Protein AF-A0A8T3PY62-F1 (afdb_monomer_lite)

Radius of gyration: 24.01 Å; chains: 1; bounding box: 74×48×77 Å

pLDDT: mean 87.33, std 12.95, range [41.78, 98.5]

Secondary structure (DSSP, 8-state):
-PPP---TT----------HHHHHHHHHHHHHHHHHHHHHHHHHHHHHHTT---HHHHHHHHHHHHHHHT-TTS-BTTB---S-HHHHHHHHHHGGGHHHHHHHHHHHHHHT-SSHHHHHHHHHSHHHHHHHHHT-SHHHHHHHHHHHHTT-HHHHHHHHHHHHHS--GGGHHHHHHHHHH-GGGHHHHHHHHHHHHHHHHHTT-HHHHHHHHHHHHHHHHH-TT--SHHHHHGGGHHHHHHHHHHHHHHTT-HHHHHHHT-TT-TTTHHHHHGGGTSPPHHHHHHHHHHS----------

Foldseek 3Di:
DDDDDDPPPPDPPDPPPDDVVVVVVVVVVCCVVQVVFQVLLVVLVVCVVVVHELAVLVLLQVLLVCLVVVCNQPDDPLDGDQFFSVSSVVSPVVCVCPLVVLLVVLLVLLCLAPDPVLSVLCVSGSVSSVCSSNVNCVSLLLSLLLVVQLVDPVSLVVNLVCCRGGNDQLSVLSVVLSCVVPVVCPVVSVVVVVVSVVVSVVSVCVVSSVVSNVCVLVSQQPDPLQPFVCVVVPCVLCVVLVVVLVVCSVVVVSLSSSCSRHRRCVSCSSSSNCSVVRHGNVVVVVVVVPPPPPDPPPPDD

Sequence (301 aa):
MKSPVDVSTHARIGRRSRPLILRAGIAILIGVVAAPNIYLVGRSIGIILAGGDAVDWVQYLDASRRVTEGDLYVQTGDYGWRYSPIAAYAFGIIGIIGTAAWRLIHIAAAVAMPRLLLAVVTLVSWPLWYDIETGNTVVFFLLAGAWALTGSRLATGAYFVGLLLIPRPLMLPLAVWLLWKRPEWRLPVLGLFVIHGAAVLATGWADEWIAELIATPASIYISSTNVGPSRFVGLAWLIVGLPLGAWLTWKGRLGWASLAVSPYLLPYYLLMGLLELAPKREDARRDASLVPTGAPGSSTA

Structure (mmCIF, N/CA/C/O backbone):
data_AF-A0A8T3PY62-F1
#
_entry.id   AF-A0A8T3PY62-F1
#
loop_
_atom_site.group_PDB
_atom_site.id
_atom_site.type_symbol
_atom_site.label_atom_id
_atom_site.label_alt_id
_atom_site.label_comp_id
_atom_site.label_asym_id
_atom_site.label_entity_id
_atom_site.label_seq_id
_atom_site.pdbx_PDB_ins_code
_atom_site.Cartn_x
_atom_site.Cartn_y
_atom_site.Cartn_z
_atom_site.occupancy
_atom_site.B_iso_or_equiv
_atom_site.auth_seq_id
_atom_site.auth_comp_id
_ato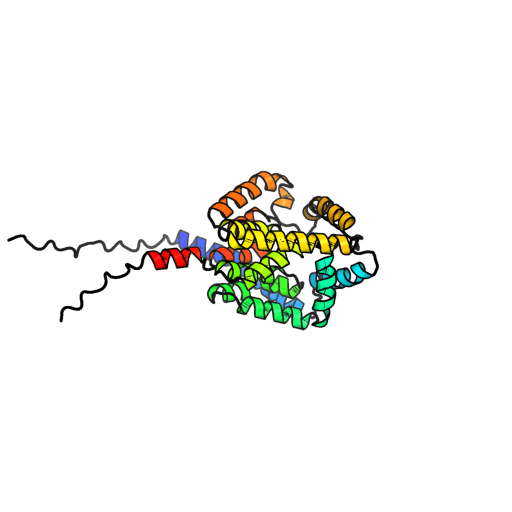m_site.auth_asym_id
_atom_site.auth_atom_id
_atom_site.pdbx_PDB_model_num
ATOM 1 N N . MET A 1 1 ? -44.124 -5.275 55.008 1.00 46.03 1 MET A N 1
ATOM 2 C CA . MET A 1 1 ? -44.158 -4.259 53.933 1.00 46.03 1 MET A CA 1
ATOM 3 C C . MET A 1 1 ? -42.762 -3.669 53.788 1.00 46.03 1 MET A C 1
ATOM 5 O O . MET A 1 1 ? -42.296 -3.036 54.724 1.00 46.03 1 MET A O 1
ATOM 9 N N . LYS A 1 2 ? -42.049 -3.974 52.695 1.00 41.78 2 LYS A N 1
ATOM 10 C CA . LYS A 1 2 ? -40.713 -3.422 52.406 1.00 41.78 2 LYS A CA 1
ATOM 11 C C . LYS A 1 2 ? -40.883 -2.196 51.509 1.00 41.78 2 LYS A C 1
ATOM 13 O O . LYS A 1 2 ? -41.550 -2.292 50.484 1.00 41.78 2 LYS A O 1
ATOM 18 N N . SER A 1 3 ? -40.324 -1.069 51.942 1.00 43.53 3 SER A N 1
ATOM 19 C CA . SER A 1 3 ? -40.354 0.209 51.225 1.00 43.53 3 SER A CA 1
ATOM 20 C C . SER A 1 3 ? -39.657 0.088 49.858 1.00 43.53 3 SER A C 1
ATOM 22 O O . SER A 1 3 ? -38.610 -0.566 49.795 1.00 43.53 3 SER A O 1
ATOM 24 N N . PRO A 1 4 ? -40.197 0.677 48.774 1.00 62.19 4 PRO A N 1
ATOM 25 C CA . PRO A 1 4 ? -39.526 0.702 47.481 1.00 62.19 4 PRO A CA 1
ATOM 26 C C . PRO A 1 4 ? -38.256 1.555 47.583 1.00 62.19 4 PRO A C 1
ATOM 28 O O . PRO A 1 4 ? -38.301 2.730 47.941 1.00 62.19 4 PRO A O 1
ATOM 31 N N . VAL A 1 5 ? -37.108 0.938 47.301 1.00 60.62 5 VAL A N 1
ATOM 32 C CA . VAL A 1 5 ? -35.819 1.628 47.198 1.00 60.62 5 VAL A CA 1
ATOM 33 C C . VAL A 1 5 ? -35.845 2.454 45.916 1.00 60.62 5 VAL A C 1
ATOM 35 O O . VAL A 1 5 ? -35.933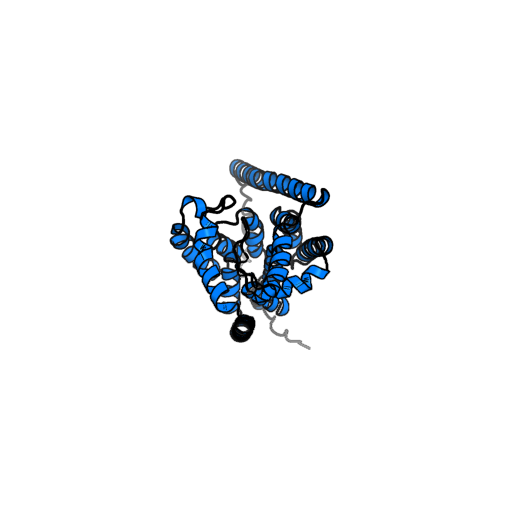 1.904 44.820 1.00 60.62 5 VAL A O 1
ATOM 38 N N . ASP A 1 6 ? -35.811 3.772 46.070 1.00 61.34 6 ASP A N 1
ATOM 39 C CA . ASP A 1 6 ? -35.779 4.740 44.980 1.00 61.34 6 ASP A CA 1
ATOM 40 C C . ASP A 1 6 ? -34.397 4.717 44.293 1.00 61.34 6 ASP A C 1
ATOM 42 O O . ASP A 1 6 ? -33.392 5.167 44.844 1.00 61.34 6 ASP A O 1
ATOM 46 N N . VAL A 1 7 ? -34.339 4.129 43.093 1.00 61.03 7 VAL A N 1
ATOM 47 C CA . VAL A 1 7 ? -33.121 3.961 42.268 1.00 61.03 7 VAL A CA 1
ATOM 48 C C . VAL A 1 7 ? -32.847 5.208 41.401 1.00 61.03 7 VAL A C 1
ATOM 50 O O . VAL A 1 7 ? -31.926 5.220 40.586 1.00 61.03 7 VAL A O 1
ATOM 53 N N . SER A 1 8 ? -33.605 6.299 41.561 1.00 57.06 8 SER A N 1
ATOM 54 C CA . SER A 1 8 ? -33.503 7.471 40.675 1.00 57.06 8 SER A CA 1
ATOM 55 C C . SER A 1 8 ? -32.292 8.392 40.923 1.00 57.06 8 SER A C 1
ATOM 57 O O . SER A 1 8 ? -32.055 9.322 40.150 1.00 57.06 8 SER A O 1
ATOM 59 N N . THR A 1 9 ? -31.447 8.107 41.920 1.00 55.72 9 THR A N 1
ATOM 60 C CA . THR A 1 9 ? -30.336 8.991 42.333 1.00 55.72 9 THR A CA 1
ATOM 61 C C . THR A 1 9 ? -28.956 8.536 41.837 1.00 55.72 9 THR A C 1
ATOM 63 O O . THR A 1 9 ? -27.945 8.744 42.505 1.00 55.72 9 THR A O 1
ATOM 66 N N . HIS A 1 10 ? -28.851 7.925 40.654 1.00 51.09 10 HIS A N 1
ATOM 67 C CA . HIS A 1 10 ? -27.543 7.678 40.036 1.00 51.09 10 HIS A CA 1
ATOM 68 C C . HIS A 1 10 ? -27.133 8.814 39.093 1.00 51.09 10 HIS A C 1
ATOM 70 O O . HIS A 1 10 ? -27.397 8.826 37.897 1.00 51.09 10 HIS A O 1
ATOM 76 N N . ALA A 1 11 ? -26.417 9.758 39.707 1.00 53.97 11 ALA A N 1
ATOM 77 C CA . ALA A 1 11 ? -25.275 10.467 39.148 1.00 53.97 11 ALA A CA 1
ATOM 78 C C . ALA A 1 11 ? -25.486 11.164 37.791 1.00 53.97 11 ALA A C 1
ATOM 80 O O . ALA A 1 11 ? -25.092 10.674 36.731 1.00 53.97 11 ALA A O 1
ATOM 81 N N . ARG A 1 12 ? -25.905 12.437 37.854 1.00 54.81 12 ARG A N 1
ATOM 82 C CA . ARG A 1 12 ? -25.412 13.450 36.907 1.00 54.81 12 ARG A CA 1
ATOM 83 C C . ARG A 1 12 ? -23.896 13.557 37.090 1.00 54.81 12 ARG A C 1
ATOM 85 O O . ARG A 1 12 ? -23.412 14.425 37.810 1.00 54.81 12 ARG A O 1
ATOM 92 N N . ILE A 1 13 ? -23.143 12.647 36.472 1.00 59.31 13 ILE A N 1
ATOM 93 C CA . ILE A 1 13 ? -21.697 12.777 36.308 1.00 59.31 13 ILE A CA 1
ATOM 94 C C . ILE A 1 13 ? -21.503 14.063 35.510 1.00 59.31 13 ILE A C 1
ATOM 96 O O . ILE A 1 13 ? -21.733 14.109 34.301 1.00 59.31 13 ILE A O 1
ATOM 100 N N . GLY A 1 14 ? -21.188 15.145 36.224 1.00 52.47 14 GLY A N 1
ATOM 101 C CA . GLY A 1 14 ? -21.005 16.460 35.640 1.00 52.47 14 GLY A CA 1
ATOM 102 C C . GLY A 1 14 ? -20.010 16.353 34.494 1.00 52.47 14 GLY A C 1
ATOM 103 O O . GLY A 1 14 ? -18.893 15.867 34.684 1.00 52.47 14 GLY A O 1
ATOM 104 N N . ARG A 1 15 ? -20.418 16.798 33.299 1.00 62.00 15 ARG A N 1
ATOM 105 C CA . ARG A 1 15 ? -19.510 17.054 32.178 1.00 62.00 15 ARG A CA 1
ATOM 106 C C . ARG A 1 15 ? -18.485 18.081 32.658 1.00 62.00 15 ARG A C 1
ATOM 108 O O . ARG A 1 15 ? -18.680 19.277 32.473 1.00 62.00 15 ARG A O 1
ATOM 115 N N . ARG A 1 16 ? -17.401 17.628 33.297 1.00 68.25 16 ARG A N 1
ATOM 116 C CA . ARG A 1 16 ? -16.238 18.468 33.574 1.00 68.25 16 ARG A CA 1
ATOM 117 C C . ARG A 1 16 ? -15.760 18.964 32.220 1.00 68.25 16 ARG A C 1
ATOM 119 O O . ARG A 1 16 ? -15.272 18.192 31.393 1.00 68.25 16 ARG A O 1
ATOM 126 N N . SER A 1 17 ? -15.990 20.245 31.965 1.00 71.25 17 SER A N 1
ATOM 127 C CA . SER A 1 17 ? -15.467 20.946 30.807 1.00 71.25 17 SER A CA 1
ATOM 128 C C . SER A 1 17 ? -13.965 20.701 30.767 1.00 71.25 17 SER A C 1
ATOM 130 O O . SER A 1 17 ? -13.244 21.136 31.664 1.00 71.25 17 SER A O 1
ATOM 132 N N . ARG A 1 18 ? -13.498 19.954 29.756 1.00 75.88 18 ARG A N 1
ATOM 133 C CA . ARG A 1 18 ? -12.061 19.797 29.490 1.00 75.88 18 ARG A CA 1
ATOM 134 C C . ARG A 1 18 ? -11.410 21.187 29.537 1.00 75.88 18 ARG A C 1
ATOM 136 O O . ARG A 1 18 ? -11.989 22.100 28.938 1.00 75.88 18 ARG A O 1
ATOM 143 N N . PRO A 1 19 ? -10.265 21.353 30.221 1.00 85.12 19 PRO A N 1
ATOM 144 C CA . PRO A 1 19 ? -9.645 22.661 30.401 1.00 85.12 19 PRO A CA 1
ATOM 145 C C . PRO A 1 19 ? -9.401 23.317 29.038 1.00 85.12 19 PRO A C 1
ATOM 147 O O . PRO A 1 19 ? -9.027 22.633 28.082 1.00 85.12 19 PRO A O 1
ATOM 150 N N . LEU A 1 20 ? -9.624 24.632 28.937 1.00 86.25 20 LEU A N 1
ATOM 151 C CA . LEU A 1 20 ? -9.462 25.402 27.692 1.00 86.25 20 LEU A CA 1
ATOM 152 C C . LEU A 1 20 ? -8.085 25.173 27.047 1.00 86.25 20 LEU A C 1
ATOM 154 O O . LEU A 1 20 ? -8.000 25.041 25.830 1.00 86.25 20 LEU A O 1
ATOM 158 N N . ILE A 1 21 ? -7.044 25.002 27.868 1.00 86.38 21 ILE A N 1
ATOM 159 C CA . ILE A 1 21 ? -5.672 24.684 27.446 1.00 86.38 21 ILE A CA 1
ATOM 160 C C . ILE A 1 21 ? -5.614 23.388 26.624 1.00 86.38 21 ILE A C 1
ATOM 162 O O . ILE A 1 21 ? -4.983 23.356 25.573 1.00 86.38 21 ILE A O 1
ATOM 166 N N . LEU A 1 22 ? -6.316 22.330 27.046 1.00 83.50 22 LEU A N 1
ATOM 167 C CA . LEU A 1 22 ? -6.340 21.064 26.306 1.00 83.50 22 LEU A CA 1
ATOM 168 C C . LEU A 1 22 ? -7.045 21.224 24.953 1.00 83.50 22 LEU A C 1
ATOM 170 O O . LEU A 1 22 ? -6.617 20.640 23.963 1.00 83.50 22 LEU A O 1
ATOM 174 N N . ARG A 1 23 ? -8.119 22.023 24.894 1.00 83.69 23 ARG A N 1
ATOM 175 C CA . ARG A 1 23 ? -8.825 22.302 23.633 1.00 83.69 23 ARG A CA 1
ATOM 176 C C . ARG A 1 23 ? -7.952 23.106 22.673 1.00 83.69 23 ARG A C 1
ATOM 178 O O . ARG A 1 23 ? -7.879 22.747 21.504 1.00 83.69 23 ARG A O 1
ATOM 185 N N . ALA A 1 24 ? -7.272 24.135 23.177 1.00 86.81 24 ALA A N 1
ATOM 186 C CA . ALA A 1 24 ? -6.326 24.931 22.402 1.00 86.81 24 ALA A CA 1
ATOM 187 C C . ALA A 1 24 ? -5.165 24.068 21.886 1.00 86.81 24 ALA A C 1
ATOM 189 O O . ALA A 1 24 ? -4.866 24.107 20.699 1.00 86.81 24 ALA A O 1
ATOM 190 N N . GLY A 1 25 ? -4.585 23.212 22.734 1.00 85.38 25 GLY A N 1
ATOM 191 C CA . GLY A 1 25 ? -3.522 22.287 22.334 1.00 85.38 25 GLY A CA 1
ATOM 192 C C . GLY A 1 25 ? -3.955 21.304 21.242 1.00 85.38 25 GLY A C 1
ATOM 193 O O . GLY A 1 25 ? -3.232 21.115 20.269 1.00 85.38 25 GLY A O 1
ATOM 194 N N . ILE A 1 26 ? -5.159 20.729 21.348 1.00 81.75 26 ILE A N 1
ATOM 195 C CA . ILE A 1 26 ? -5.718 19.856 20.302 1.00 81.75 26 ILE A CA 1
ATOM 196 C C . ILE A 1 26 ? -5.954 20.637 19.005 1.00 81.75 26 ILE A C 1
ATOM 198 O O . ILE A 1 26 ? -5.613 20.141 17.936 1.00 81.75 26 ILE A O 1
ATOM 202 N N . ALA A 1 27 ? -6.516 21.846 19.078 1.00 83.38 27 ALA A N 1
ATOM 203 C CA . ALA A 1 27 ? -6.762 22.670 17.897 1.00 83.38 27 ALA A CA 1
ATOM 204 C C . ALA A 1 27 ? -5.455 23.049 17.183 1.00 83.38 27 ALA A C 1
ATOM 206 O O . ALA A 1 27 ? -5.377 22.937 15.963 1.00 83.38 27 ALA A O 1
ATOM 207 N N . ILE A 1 28 ? -4.418 23.421 17.940 1.00 87.56 28 ILE A N 1
ATOM 208 C CA . ILE A 1 28 ? -3.078 23.696 17.408 1.00 87.56 28 ILE A CA 1
ATOM 209 C C . ILE A 1 28 ? -2.509 22.441 16.746 1.00 87.56 28 ILE A C 1
ATOM 211 O O . ILE A 1 28 ? -2.061 22.515 15.607 1.00 87.56 28 ILE A O 1
ATOM 215 N N . LEU A 1 29 ? -2.576 21.283 17.408 1.00 79.06 29 LEU A N 1
ATOM 216 C CA . LEU A 1 29 ? -2.089 20.023 16.844 1.00 79.06 29 LEU A CA 1
ATOM 217 C C . LEU A 1 29 ? -2.808 19.668 15.535 1.00 79.06 29 LEU A C 1
ATOM 219 O O . LEU A 1 29 ? -2.159 19.306 14.557 1.00 79.06 29 LEU A O 1
ATOM 223 N N . ILE A 1 30 ? -4.136 19.811 15.497 1.00 82.19 30 ILE A N 1
ATOM 224 C CA . ILE A 1 30 ? -4.925 19.603 14.279 1.00 82.19 30 ILE A CA 1
ATOM 225 C C . ILE A 1 30 ? -4.484 20.585 13.196 1.00 82.19 30 ILE A C 1
ATOM 227 O O . ILE A 1 30 ? -4.256 20.155 12.073 1.00 82.19 30 ILE A O 1
ATOM 231 N N . GLY A 1 31 ? -4.321 21.871 13.515 1.00 81.19 31 GLY A N 1
ATOM 232 C CA . GLY A 1 31 ? -3.872 22.885 12.558 1.00 81.19 31 GLY A CA 1
ATOM 233 C C . GLY A 1 31 ? -2.487 22.584 11.981 1.00 81.19 31 GLY A C 1
ATOM 234 O O . GLY A 1 31 ? -2.307 22.634 10.766 1.00 81.19 31 GLY A O 1
ATOM 235 N N . VAL A 1 32 ? -1.536 22.192 12.832 1.00 84.31 32 VAL A N 1
ATOM 236 C CA . VAL A 1 32 ? -0.162 21.829 12.444 1.00 84.31 32 VAL A CA 1
ATOM 237 C C . VAL A 1 32 ? -0.126 20.602 11.533 1.00 84.31 32 VAL A C 1
ATOM 239 O O . VAL A 1 32 ? 0.737 20.524 10.668 1.00 84.31 32 VAL A O 1
ATOM 242 N N . VAL A 1 33 ? -1.060 19.658 11.677 1.00 82.56 33 VAL A N 1
ATOM 243 C CA . VAL A 1 33 ? -1.158 18.485 10.788 1.00 82.56 33 VAL A CA 1
ATOM 244 C C . VAL A 1 33 ? -1.960 18.799 9.520 1.00 82.56 33 VAL A C 1
ATOM 246 O O . VAL A 1 33 ? -1.585 18.390 8.422 1.00 82.56 33 VAL A O 1
ATOM 249 N N . ALA A 1 34 ? -3.062 19.538 9.651 1.00 86.12 34 ALA A N 1
ATOM 250 C CA . ALA A 1 34 ? -3.985 19.817 8.559 1.00 86.12 34 ALA A CA 1
ATOM 251 C C . ALA A 1 34 ? -3.404 20.800 7.538 1.00 86.12 34 ALA A C 1
ATOM 253 O O . ALA A 1 34 ? -3.596 20.594 6.343 1.00 86.12 34 ALA A O 1
ATOM 254 N N . ALA A 1 35 ? -2.684 21.840 7.971 1.00 88.94 35 ALA A N 1
ATOM 255 C CA . ALA A 1 35 ? -2.159 22.853 7.057 1.00 88.94 35 ALA A CA 1
ATOM 256 C C . ALA A 1 35 ? -1.131 22.281 6.054 1.00 88.94 35 ALA A C 1
ATOM 258 O O . ALA A 1 35 ? -1.334 22.475 4.853 1.00 88.94 35 ALA A O 1
ATOM 259 N N . PRO A 1 36 ? -0.102 21.508 6.470 1.00 89.19 36 PRO A N 1
ATOM 260 C CA . PRO A 1 36 ? 0.787 20.828 5.530 1.00 89.19 36 PRO A CA 1
ATOM 261 C C . PRO A 1 36 ? 0.039 19.848 4.630 1.00 89.19 36 PRO A C 1
ATOM 263 O O . PRO A 1 36 ? 0.290 19.821 3.431 1.00 89.19 36 PRO A O 1
ATOM 266 N N . ASN A 1 37 ? -0.917 19.088 5.175 1.00 89.50 37 ASN A N 1
ATOM 267 C CA . ASN A 1 37 ? -1.727 18.173 4.377 1.00 89.50 37 ASN A CA 1
ATOM 268 C C . ASN A 1 37 ? -2.486 18.916 3.263 1.00 89.50 37 ASN A C 1
ATOM 270 O O . ASN A 1 37 ? -2.397 18.517 2.110 1.00 89.50 37 ASN A O 1
ATOM 274 N N . ILE A 1 38 ? -3.184 20.011 3.580 1.00 92.06 38 ILE A N 1
ATOM 275 C CA . ILE A 1 38 ? -3.938 20.810 2.598 1.00 92.06 38 ILE A CA 1
ATOM 276 C C . ILE A 1 38 ? -3.006 21.397 1.534 1.00 92.06 38 ILE A C 1
ATOM 278 O O . ILE A 1 38 ? -3.294 21.286 0.343 1.00 92.06 38 ILE A O 1
ATOM 282 N N . TYR A 1 39 ? -1.884 21.992 1.951 1.00 94.25 39 TYR A N 1
ATOM 283 C CA . TYR A 1 39 ? -0.894 22.542 1.024 1.00 94.25 39 TYR A CA 1
ATOM 284 C C . TYR A 1 39 ? -0.369 21.471 0.060 1.00 94.25 39 TYR A C 1
ATOM 286 O O . TYR A 1 39 ? -0.331 21.686 -1.151 1.00 94.25 39 TYR A O 1
ATOM 294 N N . LEU A 1 40 ? -0.010 20.298 0.584 1.00 92.88 40 LEU A N 1
ATOM 295 C CA . LEU A 1 40 ? 0.549 19.210 -0.208 1.00 92.88 40 LEU A CA 1
ATOM 296 C C . LEU A 1 40 ? -0.494 18.553 -1.123 1.00 92.88 40 LEU A C 1
ATOM 298 O O . LEU A 1 40 ? -0.166 18.252 -2.265 1.00 92.88 40 LEU A O 1
ATOM 302 N N . VAL A 1 41 ? -1.754 18.416 -0.687 1.00 94.75 41 VAL A N 1
ATOM 303 C CA . VAL A 1 41 ? -2.875 18.027 -1.566 1.00 94.75 41 VAL A CA 1
ATOM 304 C C . VAL A 1 41 ? -2.989 19.000 -2.739 1.00 94.75 41 VAL A C 1
ATOM 306 O O . VAL A 1 41 ? -3.001 18.571 -3.891 1.00 94.75 41 VAL A O 1
ATOM 309 N N . GLY A 1 42 ? -3.029 20.309 -2.462 1.00 97.12 42 GLY A N 1
ATOM 310 C CA . GLY A 1 42 ? -3.122 21.340 -3.498 1.00 97.12 42 GLY A CA 1
ATOM 311 C C . GLY A 1 42 ? -1.947 21.299 -4.477 1.00 97.12 42 GLY A C 1
ATOM 312 O O . GLY A 1 42 ? -2.154 21.368 -5.687 1.00 97.12 42 GLY A O 1
ATOM 313 N N . ARG A 1 43 ? -0.722 21.108 -3.967 1.00 96.50 43 ARG A N 1
ATOM 314 C CA . ARG A 1 43 ? 0.488 20.920 -4.781 1.00 96.50 43 ARG A CA 1
ATOM 315 C C . ARG A 1 43 ? 0.372 19.696 -5.692 1.00 96.50 43 ARG A C 1
ATOM 317 O O . ARG A 1 43 ? 0.595 19.832 -6.891 1.00 96.50 43 ARG A O 1
ATOM 324 N N . SER A 1 44 ? 0.028 18.529 -5.145 1.00 96.38 44 SER A N 1
ATOM 325 C CA . SER A 1 44 ? -0.096 17.282 -5.910 1.00 96.38 44 SER A CA 1
ATOM 326 C C . SER A 1 44 ? -1.154 17.399 -7.007 1.00 96.38 44 SER A C 1
ATOM 328 O O . SER A 1 44 ? -0.886 17.060 -8.158 1.00 96.38 44 SER A O 1
ATOM 330 N N . ILE A 1 45 ? -2.323 17.969 -6.690 1.00 97.56 45 ILE A N 1
ATOM 331 C CA . ILE A 1 45 ? -3.371 18.256 -7.681 1.00 97.56 45 ILE A CA 1
ATOM 332 C C . ILE A 1 45 ? -2.845 19.195 -8.771 1.00 97.56 45 ILE A C 1
ATOM 334 O O . ILE A 1 45 ? -3.047 18.923 -9.951 1.00 97.56 45 ILE A O 1
ATOM 338 N N . GLY A 1 46 ? -2.143 20.269 -8.401 1.00 98.00 46 GLY A N 1
ATOM 339 C CA . GLY A 1 46 ? -1.547 21.202 -9.358 1.00 98.00 46 GLY A CA 1
ATOM 340 C C . GLY A 1 46 ? -0.584 20.520 -10.334 1.00 98.00 46 GLY A C 1
ATOM 341 O O . GLY A 1 46 ? -0.678 20.750 -11.536 1.00 98.00 46 GLY A O 1
ATOM 342 N N . ILE A 1 47 ? 0.285 19.632 -9.839 1.00 97.00 47 ILE A N 1
ATOM 343 C CA . ILE A 1 47 ? 1.218 18.848 -10.667 1.00 97.00 47 ILE A CA 1
ATOM 344 C C . ILE A 1 47 ? 0.458 17.905 -11.607 1.00 97.00 47 ILE A C 1
ATOM 346 O O . ILE A 1 47 ? 0.759 17.853 -12.798 1.00 97.00 47 ILE A O 1
ATOM 350 N N . ILE A 1 48 ? -0.560 17.201 -11.101 1.00 97.00 48 ILE A N 1
ATOM 351 C CA . ILE A 1 48 ? -1.405 16.306 -11.906 1.00 97.00 48 ILE A CA 1
ATOM 352 C C . ILE A 1 48 ? -2.085 17.078 -13.045 1.00 97.00 48 ILE A C 1
ATOM 354 O O . ILE A 1 48 ? -2.055 16.627 -14.190 1.00 97.00 48 ILE A O 1
ATOM 358 N N . LEU A 1 49 ? -2.679 18.238 -12.742 1.00 97.31 49 LEU A N 1
ATOM 359 C CA . LEU A 1 49 ? -3.384 19.075 -13.719 1.00 97.31 49 LEU A CA 1
ATOM 360 C C . LEU A 1 49 ? -2.438 19.733 -14.731 1.00 97.31 49 LEU A C 1
ATOM 362 O O . LEU A 1 49 ? -2.834 19.947 -15.873 1.00 97.31 49 LEU A O 1
ATOM 366 N N . ALA A 1 50 ? -1.193 20.009 -14.341 1.00 97.19 50 ALA A N 1
ATOM 367 C CA . ALA A 1 50 ? -0.148 20.498 -15.238 1.00 97.19 50 ALA A CA 1
ATOM 368 C C . ALA A 1 50 ? 0.435 19.403 -16.156 1.00 97.19 50 ALA A C 1
ATOM 370 O O . ALA A 1 50 ? 1.318 19.694 -16.958 1.00 97.19 50 ALA A O 1
ATOM 371 N N . GLY A 1 51 ? -0.036 18.155 -16.045 1.00 94.81 51 GLY A N 1
ATOM 372 C CA . GLY A 1 51 ? 0.456 17.036 -16.849 1.00 94.81 51 GLY A CA 1
ATOM 373 C C . GLY A 1 51 ? 1.774 16.446 -16.348 1.00 94.81 51 GLY A C 1
ATOM 374 O O . GLY A 1 51 ? 2.481 15.824 -17.131 1.00 94.81 51 GLY A O 1
ATOM 375 N N . GLY A 1 52 ? 2.110 16.627 -15.066 1.00 93.81 52 GLY A N 1
ATOM 376 C CA . GLY A 1 52 ? 3.326 16.069 -14.480 1.00 93.81 52 GLY A CA 1
ATOM 377 C C . GLY A 1 52 ? 3.390 14.541 -14.576 1.00 93.81 52 GLY A C 1
ATOM 378 O O . GLY A 1 52 ? 2.371 13.847 -14.419 1.00 93.81 52 GLY A O 1
ATOM 379 N N . ASP A 1 53 ? 4.602 14.036 -14.803 1.00 91.94 53 ASP A N 1
ATOM 380 C CA . ASP A 1 53 ? 4.878 12.611 -14.955 1.00 91.94 53 ASP A CA 1
ATOM 381 C C . ASP A 1 53 ? 4.596 11.836 -13.666 1.00 91.94 53 ASP A C 1
ATOM 383 O O . ASP A 1 53 ? 5.017 12.206 -12.568 1.00 91.94 53 ASP A O 1
ATOM 387 N N . ALA A 1 54 ? 3.908 10.706 -13.816 1.00 94.94 54 ALA A N 1
ATOM 388 C CA . ALA A 1 54 ? 3.718 9.744 -12.742 1.00 94.94 54 ALA A CA 1
ATOM 389 C C . ALA A 1 54 ? 4.985 8.887 -12.609 1.00 94.94 54 ALA A C 1
ATOM 391 O O . ALA A 1 54 ? 5.095 7.827 -13.218 1.00 94.94 54 ALA A O 1
ATOM 392 N N . VAL A 1 55 ? 5.964 9.389 -11.855 1.00 92.44 55 VAL A N 1
ATOM 393 C CA . VAL A 1 55 ? 7.324 8.827 -11.786 1.00 92.44 55 VAL A CA 1
ATOM 394 C C . VAL A 1 55 ? 7.353 7.335 -11.422 1.00 92.44 55 VAL A C 1
ATOM 396 O O . VAL A 1 55 ? 8.045 6.572 -12.091 1.00 92.44 55 VAL A O 1
ATOM 399 N N . ASP A 1 56 ? 6.588 6.892 -10.418 1.00 92.38 56 ASP A N 1
ATOM 400 C CA . ASP A 1 56 ? 6.530 5.471 -10.033 1.00 92.38 56 ASP A CA 1
ATOM 401 C C . ASP A 1 56 ? 5.874 4.629 -11.138 1.00 92.38 56 ASP A C 1
ATOM 403 O O . ASP A 1 56 ? 6.342 3.540 -11.459 1.00 92.38 56 ASP A O 1
ATOM 407 N N . TRP A 1 57 ? 4.818 5.148 -11.769 1.00 94.94 57 TRP A N 1
ATOM 408 C CA . TRP A 1 57 ? 4.165 4.477 -12.894 1.00 94.94 57 TRP A CA 1
ATOM 409 C C . TRP A 1 57 ? 5.108 4.302 -14.087 1.00 94.94 57 TRP A C 1
ATOM 411 O O . TRP A 1 57 ? 5.179 3.217 -14.659 1.00 94.94 57 TRP A O 1
ATOM 421 N N . VAL A 1 58 ? 5.879 5.336 -14.434 1.00 94.19 58 VAL A N 1
ATOM 422 C CA . VAL A 1 58 ? 6.899 5.255 -15.490 1.00 94.19 58 VAL A CA 1
ATOM 423 C C . VAL A 1 58 ? 7.941 4.190 -15.151 1.00 94.19 58 VAL A C 1
ATOM 425 O O . VAL A 1 58 ? 8.283 3.391 -16.017 1.00 94.19 58 VAL A O 1
ATOM 428 N N . GLN A 1 59 ? 8.382 4.105 -13.892 1.00 92.62 59 GLN A N 1
ATOM 429 C CA . GLN A 1 59 ? 9.299 3.047 -13.450 1.00 92.62 59 GLN A CA 1
ATOM 430 C C . GLN A 1 59 ? 8.686 1.649 -13.570 1.00 92.62 59 GLN A C 1
ATOM 432 O O . GLN A 1 59 ? 9.387 0.698 -13.908 1.00 92.62 59 GLN A O 1
ATOM 437 N N . TYR A 1 60 ? 7.385 1.500 -13.319 1.00 95.25 60 TYR A N 1
ATOM 438 C CA . TYR A 1 60 ? 6.697 0.219 -13.476 1.00 95.25 60 TYR A CA 1
ATOM 439 C C . TYR A 1 60 ? 6.631 -0.224 -14.941 1.00 95.25 60 TYR A C 1
ATOM 441 O O . TYR A 1 60 ? 6.853 -1.399 -15.242 1.00 95.25 60 TYR A O 1
ATOM 449 N N . LEU A 1 61 ? 6.377 0.715 -15.855 1.00 95.38 61 LEU A N 1
ATOM 450 C CA . LEU A 1 61 ? 6.389 0.443 -17.292 1.00 95.38 61 LEU A CA 1
ATOM 451 C C . LEU A 1 61 ? 7.802 0.163 -17.811 1.00 95.38 61 LEU A C 1
ATOM 453 O O . LEU A 1 61 ? 7.990 -0.765 -18.596 1.00 95.38 61 LEU A O 1
ATOM 457 N N . ASP A 1 62 ? 8.802 0.910 -17.342 1.00 95.00 62 ASP A N 1
ATOM 458 C CA . ASP A 1 62 ? 10.200 0.662 -17.698 1.00 95.00 62 ASP A CA 1
ATOM 459 C C . ASP A 1 62 ? 10.672 -0.712 -17.205 1.00 95.00 62 ASP A C 1
ATOM 461 O O . ASP A 1 62 ? 11.289 -1.460 -17.959 1.00 95.00 62 ASP A O 1
ATOM 465 N N . ALA A 1 63 ? 10.297 -1.118 -15.990 1.00 95.56 63 ALA A N 1
ATOM 466 C CA . ALA A 1 63 ? 10.576 -2.464 -15.500 1.00 95.56 63 ALA A CA 1
ATOM 467 C C . ALA A 1 63 ? 9.925 -3.548 -16.372 1.00 95.56 63 ALA A C 1
ATOM 469 O O . ALA A 1 63 ? 10.560 -4.559 -16.672 1.00 95.56 63 ALA A O 1
ATOM 470 N N . SER A 1 64 ? 8.688 -3.332 -16.836 1.00 96.62 64 SER A N 1
ATOM 471 C CA . SER A 1 64 ? 8.044 -4.250 -17.783 1.00 96.62 64 SER A CA 1
ATOM 472 C C . SER A 1 64 ? 8.776 -4.343 -19.122 1.00 96.62 64 SER A C 1
ATOM 474 O O . SER A 1 64 ? 8.735 -5.391 -19.762 1.00 96.62 64 SER A O 1
ATOM 476 N N . ARG A 1 65 ? 9.404 -3.264 -19.585 1.00 96.12 65 ARG A N 1
ATOM 477 C CA . ARG A 1 65 ? 10.227 -3.293 -20.795 1.00 96.12 65 ARG A CA 1
ATOM 478 C C . ARG A 1 65 ? 11.511 -4.082 -20.528 1.00 96.12 65 ARG A C 1
ATOM 480 O O . ARG A 1 65 ? 11.816 -5.052 -21.217 1.00 96.12 65 ARG A O 1
ATOM 487 N N . ARG A 1 66 ? 12.209 -3.745 -19.447 1.00 95.38 66 ARG A N 1
ATOM 488 C CA . ARG A 1 66 ? 13.509 -4.322 -19.083 1.00 95.38 66 ARG A CA 1
ATOM 489 C C . ARG A 1 66 ? 13.464 -5.801 -18.723 1.00 95.38 66 ARG A C 1
ATOM 491 O O . ARG A 1 66 ? 14.424 -6.512 -19.006 1.00 95.38 66 ARG A O 1
ATOM 498 N N . VAL A 1 67 ? 12.355 -6.288 -18.158 1.00 96.62 67 VAL A N 1
ATOM 499 C CA . VAL A 1 67 ? 12.184 -7.730 -17.906 1.00 96.62 67 VAL A CA 1
ATOM 500 C C . VAL A 1 67 ? 12.205 -8.547 -19.198 1.00 96.62 67 VAL A C 1
ATOM 502 O O . VAL A 1 67 ? 12.636 -9.696 -19.172 1.00 96.62 67 VAL A O 1
ATOM 505 N N . THR A 1 68 ? 11.808 -7.951 -20.327 1.00 95.56 68 THR A N 1
ATOM 506 C CA . THR A 1 68 ? 11.858 -8.600 -21.647 1.00 95.56 68 THR A CA 1
ATOM 507 C C . THR A 1 68 ? 13.176 -8.390 -22.392 1.00 95.56 68 THR A C 1
ATOM 509 O O . THR A 1 68 ? 13.512 -9.190 -23.259 1.00 95.56 68 THR A O 1
ATOM 512 N N . GLU A 1 69 ? 13.938 -7.353 -22.045 1.00 95.50 69 GLU A N 1
ATOM 513 C CA . GLU A 1 69 ? 15.218 -7.023 -22.688 1.00 95.50 69 GLU A CA 1
ATOM 514 C C . GLU A 1 69 ? 16.434 -7.665 -22.009 1.00 95.50 69 GLU A C 1
ATOM 516 O O . GLU A 1 69 ? 17.523 -7.638 -22.571 1.00 95.50 69 GLU A O 1
ATOM 521 N N . GLY A 1 70 ? 16.259 -8.265 -20.829 1.00 94.94 70 GLY A N 1
ATOM 522 C CA . GLY A 1 70 ? 17.354 -8.917 -20.106 1.00 94.94 70 GLY A CA 1
ATOM 523 C C . GLY A 1 70 ? 18.092 -8.013 -19.119 1.00 94.94 70 GLY A C 1
ATOM 524 O O . GLY A 1 70 ? 19.142 -8.412 -18.632 1.00 94.94 70 GLY A O 1
ATOM 525 N N . ASP A 1 71 ? 17.511 -6.864 -18.745 1.00 94.44 71 ASP A N 1
ATOM 526 C CA . ASP A 1 71 ? 18.150 -5.862 -17.876 1.00 94.44 71 ASP A CA 1
ATOM 527 C C . ASP A 1 71 ? 17.286 -5.460 -16.659 1.00 94.44 71 ASP A C 1
ATOM 529 O O . ASP A 1 71 ? 17.402 -4.343 -16.155 1.00 94.44 71 ASP A O 1
ATOM 533 N N . LEU A 1 72 ? 16.379 -6.314 -16.161 1.00 95.25 72 LEU A N 1
ATOM 534 C CA . LEU A 1 72 ? 15.394 -5.950 -15.121 1.00 95.25 72 LEU A CA 1
ATOM 535 C C . LEU A 1 72 ? 15.997 -5.330 -13.848 1.00 95.25 72 LEU A C 1
ATOM 537 O O . LEU A 1 72 ? 15.433 -4.374 -13.325 1.00 95.25 72 LEU A O 1
ATOM 541 N N . TYR A 1 73 ? 17.126 -5.846 -13.357 1.00 94.31 73 TYR A N 1
ATOM 542 C CA . TYR A 1 73 ? 17.737 -5.411 -12.089 1.00 94.31 73 TYR A CA 1
ATOM 543 C C . TYR A 1 73 ? 18.975 -4.513 -12.261 1.00 94.31 73 TYR A C 1
ATOM 545 O O . TYR A 1 73 ? 19.624 -4.149 -11.287 1.00 94.31 73 TYR A O 1
ATOM 553 N N . VAL A 1 74 ? 19.299 -4.095 -13.488 1.00 89.69 74 VAL A N 1
ATOM 554 C CA . VAL A 1 74 ? 20.401 -3.150 -13.750 1.00 89.69 74 VAL A CA 1
ATOM 555 C C . VAL A 1 74 ? 20.072 -1.753 -13.197 1.00 89.69 74 VAL A C 1
ATOM 557 O O . VAL A 1 74 ? 19.034 -1.173 -13.494 1.00 89.69 74 VAL A O 1
ATOM 560 N N . GLN A 1 75 ? 20.923 -1.136 -12.387 1.00 79.44 75 GLN A N 1
ATOM 561 C CA . GLN A 1 75 ? 20.584 0.183 -11.843 1.00 79.44 75 GLN A CA 1
ATOM 562 C C . GLN A 1 75 ? 20.652 1.274 -12.932 1.00 79.44 75 GLN A C 1
ATOM 564 O O . GLN A 1 75 ? 21.721 1.570 -13.460 1.00 79.44 75 GLN A O 1
ATOM 569 N N . THR A 1 76 ? 19.514 1.893 -13.263 1.00 70.38 76 THR A N 1
ATOM 570 C CA . THR A 1 76 ? 19.412 2.968 -14.266 1.00 70.38 76 THR A CA 1
ATOM 571 C C . THR A 1 76 ? 19.008 4.279 -13.589 1.00 70.38 76 THR A C 1
ATOM 573 O O . THR A 1 76 ? 17.835 4.500 -13.292 1.00 70.38 76 THR A O 1
ATOM 576 N N . GLY A 1 77 ? 19.977 5.159 -13.330 1.00 70.81 77 GLY A N 1
ATOM 577 C CA . GLY A 1 77 ? 19.738 6.425 -12.627 1.00 70.81 77 GLY A CA 1
ATOM 578 C C . GLY A 1 77 ? 19.420 6.242 -11.137 1.00 70.81 77 GLY A C 1
ATOM 579 O O . GLY A 1 77 ? 19.954 5.346 -10.484 1.00 70.81 77 GLY A O 1
ATOM 580 N N . ASP A 1 78 ? 18.549 7.099 -10.596 1.00 65.62 78 ASP A N 1
ATOM 581 C CA . ASP A 1 78 ? 18.262 7.164 -9.152 1.00 65.62 78 ASP A CA 1
ATOM 582 C C . ASP A 1 78 ? 17.335 6.048 -8.636 1.00 65.62 78 ASP A C 1
ATOM 584 O O . ASP A 1 78 ? 17.204 5.868 -7.423 1.00 65.62 78 ASP A O 1
ATOM 588 N N . TYR A 1 79 ? 16.687 5.287 -9.526 1.00 67.81 79 TYR A N 1
ATOM 589 C CA . TYR A 1 79 ? 15.685 4.287 -9.149 1.00 67.81 79 TYR A CA 1
ATOM 590 C C . TYR A 1 79 ? 15.950 2.933 -9.816 1.00 67.81 79 TYR A C 1
ATOM 592 O O . TYR A 1 79 ? 15.906 2.799 -11.036 1.00 67.81 79 TYR A O 1
ATOM 600 N N . GLY A 1 80 ? 16.210 1.916 -8.990 1.00 81.25 80 GLY A N 1
ATOM 601 C CA . GLY A 1 80 ? 16.304 0.513 -9.396 1.00 81.25 80 GLY A CA 1
ATOM 602 C C . GLY A 1 80 ? 15.003 -0.243 -9.118 1.00 81.25 80 GLY A C 1
ATOM 603 O O . GLY A 1 80 ? 14.332 -0.007 -8.106 1.00 81.25 80 GLY A O 1
ATOM 604 N N . TRP A 1 81 ? 14.641 -1.165 -10.011 1.00 91.19 81 TRP A N 1
ATOM 605 C CA . TRP A 1 81 ? 13.543 -2.092 -9.767 1.00 91.19 81 TRP A CA 1
ATOM 606 C C . TRP A 1 81 ? 13.965 -3.121 -8.717 1.00 91.19 81 TRP A C 1
ATOM 608 O O . TRP A 1 81 ? 14.938 -3.831 -8.904 1.00 91.19 81 TRP A O 1
ATOM 618 N N . ARG A 1 82 ? 13.213 -3.225 -7.621 1.00 91.50 82 ARG A N 1
ATOM 619 C CA . ARG A 1 82 ? 13.500 -4.140 -6.491 1.00 91.50 82 ARG A CA 1
ATOM 620 C C . ARG A 1 82 ? 12.363 -5.107 -6.174 1.00 91.50 82 ARG A C 1
ATOM 622 O O . ARG A 1 82 ? 12.417 -5.890 -5.226 1.00 91.50 82 ARG A O 1
ATOM 629 N N . TYR A 1 83 ? 11.271 -4.987 -6.917 1.00 95.12 83 TYR A N 1
ATOM 630 C CA . TYR A 1 83 ? 10.070 -5.781 -6.710 1.00 95.12 83 TYR A CA 1
ATOM 631 C C . TYR A 1 83 ? 10.172 -7.112 -7.453 1.00 95.12 83 TYR A C 1
ATOM 633 O O . TYR A 1 83 ? 11.142 -7.369 -8.167 1.00 95.12 83 TYR A O 1
ATOM 641 N N . SER A 1 84 ? 9.180 -7.979 -7.259 1.00 97.25 84 SER A N 1
ATOM 642 C CA . SER A 1 84 ? 9.159 -9.286 -7.915 1.00 97.25 84 SER A CA 1
ATOM 643 C C . SER A 1 84 ? 9.220 -9.139 -9.443 1.00 97.25 84 SER A C 1
ATOM 645 O O . SER A 1 84 ? 8.540 -8.261 -9.982 1.00 97.25 84 SER A O 1
ATOM 647 N N . PRO A 1 85 ? 9.935 -10.018 -10.173 1.00 97.94 85 PRO A N 1
ATOM 648 C CA . PRO A 1 85 ? 9.923 -9.988 -11.637 1.00 97.94 85 PRO A CA 1
ATOM 649 C C . PRO A 1 85 ? 8.515 -10.230 -12.199 1.00 97.94 85 PRO A C 1
ATOM 651 O O . PRO A 1 85 ? 8.135 -9.655 -13.215 1.00 97.94 85 PRO A O 1
ATOM 654 N N . ILE A 1 86 ? 7.673 -10.985 -11.484 1.00 98.38 86 ILE A N 1
ATOM 655 C CA . ILE A 1 86 ? 6.263 -11.198 -11.844 1.00 98.38 86 ILE A CA 1
ATOM 656 C C . ILE A 1 86 ? 5.469 -9.887 -11.825 1.00 98.38 86 ILE A C 1
ATOM 658 O O . ILE A 1 86 ? 4.566 -9.699 -12.639 1.00 98.38 86 ILE A O 1
ATOM 662 N N . ALA A 1 87 ? 5.814 -8.957 -10.931 1.00 97.94 87 ALA A N 1
ATOM 663 C CA . ALA A 1 87 ? 5.167 -7.653 -10.904 1.00 97.94 87 ALA A CA 1
ATOM 664 C C . ALA A 1 87 ? 5.513 -6.830 -12.155 1.00 97.94 87 ALA A C 1
ATOM 666 O O . ALA A 1 87 ? 4.634 -6.148 -12.671 1.00 97.94 87 ALA A O 1
ATOM 667 N N . ALA A 1 88 ? 6.734 -6.948 -12.692 1.00 97.56 88 ALA A N 1
ATOM 668 C CA . ALA A 1 88 ? 7.131 -6.262 -13.922 1.00 97.56 88 ALA A CA 1
ATOM 669 C C . ALA A 1 88 ? 6.283 -6.735 -15.113 1.00 97.56 88 ALA A C 1
ATOM 671 O O . ALA A 1 88 ? 5.686 -5.915 -15.807 1.00 97.56 88 ALA A O 1
ATOM 672 N N . TYR A 1 89 ? 6.115 -8.052 -15.278 1.00 97.75 89 TYR A N 1
ATOM 673 C CA . TYR A 1 89 ? 5.209 -8.610 -16.290 1.00 97.75 89 TYR A CA 1
ATOM 674 C C . TYR A 1 89 ? 3.756 -8.154 -16.101 1.00 97.75 89 TYR A C 1
ATOM 676 O O . TYR A 1 89 ? 3.080 -7.804 -17.070 1.00 97.75 89 TYR A O 1
ATOM 684 N N . ALA A 1 90 ? 3.267 -8.126 -14.857 1.00 97.44 90 ALA A N 1
ATOM 685 C CA . ALA A 1 90 ? 1.913 -7.663 -14.564 1.00 97.44 90 ALA A CA 1
ATOM 686 C C . ALA A 1 90 ? 1.712 -6.195 -14.978 1.00 97.44 90 ALA A C 1
ATOM 688 O O . ALA A 1 90 ? 0.677 -5.860 -15.556 1.00 97.44 90 ALA A O 1
ATOM 689 N N . PHE A 1 91 ? 2.703 -5.330 -14.744 1.00 97.12 91 PHE A N 1
ATOM 690 C CA . PHE A 1 91 ? 2.630 -3.929 -15.154 1.00 97.12 91 PHE A CA 1
ATOM 691 C C . PHE A 1 91 ? 2.701 -3.714 -16.664 1.00 97.12 91 PHE A C 1
ATOM 693 O O . PHE A 1 91 ? 2.125 -2.738 -17.134 1.00 97.12 91 PHE A O 1
ATOM 700 N N . GLY A 1 92 ? 3.276 -4.637 -17.438 1.00 96.25 92 GLY A N 1
ATOM 701 C CA . GLY A 1 92 ? 3.162 -4.609 -18.901 1.00 96.25 92 GLY A CA 1
ATOM 702 C C . GLY A 1 92 ? 1.721 -4.715 -19.387 1.00 96.25 92 GLY A C 1
ATOM 703 O O . GLY A 1 92 ? 1.301 -3.994 -20.288 1.00 96.25 92 GLY A O 1
ATOM 704 N N . ILE A 1 93 ? 0.930 -5.566 -18.730 1.00 97.00 93 ILE A N 1
ATOM 705 C CA . ILE A 1 93 ? -0.496 -5.737 -19.034 1.00 97.00 93 ILE A CA 1
ATOM 706 C C . ILE A 1 93 ? -1.298 -4.547 -18.498 1.00 97.00 93 ILE A C 1
ATOM 708 O O . ILE A 1 93 ? -2.124 -3.976 -19.209 1.00 97.00 93 ILE A O 1
ATOM 712 N N . ILE A 1 94 ? -1.054 -4.152 -17.243 1.00 96.38 94 ILE A N 1
ATOM 713 C CA . ILE A 1 94 ? -1.762 -3.032 -16.603 1.00 96.38 94 ILE A CA 1
ATOM 714 C C . ILE A 1 94 ? -1.475 -1.720 -17.345 1.00 96.38 94 ILE A C 1
ATOM 716 O O . ILE A 1 94 ? -2.368 -0.886 -17.465 1.00 96.38 94 ILE A O 1
ATOM 720 N N . GLY A 1 95 ? -0.274 -1.557 -17.904 1.00 95.94 95 GLY A N 1
ATOM 721 C CA . GLY A 1 95 ? 0.170 -0.363 -18.618 1.00 95.94 95 GLY A CA 1
ATOM 722 C C . GLY A 1 95 ? -0.727 0.072 -19.774 1.00 95.94 95 GLY A C 1
ATOM 723 O O . GLY A 1 95 ? -0.812 1.267 -20.057 1.00 95.94 95 GLY A O 1
ATOM 724 N N . ILE A 1 96 ? -1.468 -0.865 -20.376 1.00 97.12 96 ILE A N 1
ATOM 725 C CA . ILE A 1 96 ? -2.383 -0.626 -21.505 1.00 97.12 96 ILE A CA 1
ATOM 726 C C . ILE A 1 96 ? -3.464 0.413 -21.164 1.00 97.12 96 ILE A C 1
ATOM 728 O O . ILE A 1 96 ? -3.912 1.148 -22.041 1.00 97.12 96 ILE A O 1
ATOM 732 N N . ILE A 1 97 ? -3.875 0.520 -19.896 1.00 96.88 97 ILE A N 1
ATOM 733 C CA . ILE A 1 97 ? -4.924 1.470 -19.489 1.00 96.88 97 ILE A CA 1
ATOM 734 C C . ILE A 1 97 ? -4.435 2.929 -19.484 1.00 96.88 97 ILE A C 1
ATOM 736 O O . ILE A 1 97 ? -5.244 3.857 -19.506 1.00 96.88 97 ILE A O 1
ATOM 740 N N . GLY A 1 98 ? -3.116 3.136 -19.435 1.00 96.31 98 GLY A N 1
ATOM 741 C CA . GLY A 1 98 ? -2.486 4.448 -19.363 1.00 96.31 98 GLY A CA 1
ATOM 742 C C . GLY A 1 98 ? -2.631 5.163 -18.012 1.00 96.31 98 GLY A C 1
ATOM 743 O O . GLY A 1 98 ? -3.441 4.825 -17.145 1.00 96.31 98 GLY A O 1
ATOM 744 N N . THR A 1 99 ? -1.835 6.220 -17.842 1.00 96.50 99 THR A N 1
ATOM 745 C CA . THR A 1 99 ? -1.714 6.972 -16.582 1.00 96.50 99 THR A CA 1
ATOM 746 C C . THR A 1 99 ? -3.035 7.602 -16.132 1.00 96.50 99 THR A C 1
ATOM 748 O O . THR A 1 99 ? -3.338 7.626 -14.940 1.00 96.50 99 THR A O 1
ATOM 751 N N . ALA A 1 100 ? -3.853 8.104 -17.063 1.00 96.44 100 ALA A N 1
ATOM 752 C CA . ALA A 1 100 ? -5.125 8.747 -16.728 1.00 96.44 100 ALA A CA 1
ATOM 753 C C . ALA A 1 100 ? -6.115 7.760 -16.089 1.00 96.44 100 ALA A C 1
ATOM 755 O O . ALA A 1 100 ? -6.676 8.048 -15.031 1.00 96.44 100 ALA A O 1
ATOM 756 N N . ALA A 1 101 ? -6.285 6.573 -16.682 1.00 97.19 101 ALA A N 1
ATOM 757 C CA . ALA A 1 101 ? -7.138 5.539 -16.105 1.00 97.19 101 ALA A CA 1
ATOM 758 C C . ALA A 1 101 ? -6.567 5.027 -14.776 1.00 97.19 101 ALA A C 1
ATOM 760 O O . ALA A 1 101 ? -7.321 4.860 -13.819 1.00 97.19 101 ALA A O 1
ATOM 761 N N . TRP A 1 102 ? -5.242 4.867 -14.669 1.00 96.88 102 TRP A N 1
ATOM 762 C CA . TRP A 1 102 ? -4.581 4.503 -13.412 1.00 96.88 102 TRP A CA 1
ATOM 763 C C . TRP A 1 102 ? -4.897 5.491 -12.278 1.00 96.88 102 TRP A C 1
ATOM 765 O O . TRP A 1 102 ? -5.283 5.082 -11.180 1.00 96.88 102 TRP A O 1
ATOM 775 N N . ARG A 1 103 ? -4.838 6.801 -12.550 1.00 97.00 103 ARG A N 1
ATOM 776 C CA . ARG A 1 103 ? -5.218 7.863 -11.599 1.00 97.00 103 ARG A CA 1
ATOM 777 C C . ARG A 1 103 ? -6.699 7.804 -11.211 1.00 97.00 103 ARG A C 1
ATOM 779 O O . ARG A 1 103 ? -7.031 7.954 -10.038 1.00 97.00 103 ARG A O 1
ATOM 786 N N . LEU A 1 104 ? -7.601 7.536 -12.157 1.00 97.50 104 LEU A N 1
ATOM 787 C CA . LEU A 1 104 ? -9.029 7.371 -11.851 1.00 97.50 104 LEU A CA 1
ATOM 788 C C . LEU A 1 104 ? -9.295 6.142 -10.971 1.00 97.50 104 LEU A C 1
ATOM 790 O O . LEU A 1 104 ? -10.124 6.208 -10.063 1.00 97.50 104 LEU A O 1
ATOM 794 N N . ILE A 1 105 ? -8.561 5.046 -11.183 1.00 97.44 105 ILE A N 1
ATOM 795 C CA . ILE A 1 105 ? -8.676 3.829 -10.369 1.00 97.44 105 ILE A CA 1
ATOM 796 C C . ILE A 1 105 ? -8.264 4.092 -8.913 1.00 97.44 105 ILE A C 1
ATOM 798 O O . ILE A 1 105 ? -8.895 3.552 -8.008 1.00 97.44 105 ILE A O 1
ATOM 802 N N . HIS A 1 106 ? -7.286 4.965 -8.652 1.00 96.88 106 HIS A N 1
ATOM 803 C CA . HIS A 1 106 ? -6.948 5.391 -7.286 1.00 96.88 106 HIS A CA 1
ATOM 804 C C . HIS A 1 106 ? -8.112 6.101 -6.588 1.00 96.88 106 HIS A C 1
ATOM 806 O O . HIS A 1 106 ? -8.427 5.804 -5.434 1.00 96.88 106 HIS A O 1
ATOM 812 N N . ILE A 1 107 ? -8.779 7.023 -7.289 1.00 97.12 107 ILE A N 1
ATOM 813 C CA . ILE A 1 107 ? -9.941 7.743 -6.751 1.00 97.12 107 ILE A CA 1
ATOM 814 C C . ILE A 1 107 ? -11.080 6.754 -6.486 1.00 97.12 107 ILE A C 1
ATOM 816 O O . ILE A 1 107 ? -11.659 6.755 -5.399 1.00 97.12 107 ILE A O 1
ATOM 820 N N . ALA A 1 108 ? -11.359 5.864 -7.443 1.00 97.75 108 ALA A N 1
ATOM 821 C CA . ALA A 1 108 ? -12.357 4.812 -7.282 1.00 97.75 108 ALA A CA 1
ATOM 822 C C . ALA A 1 108 ? -12.031 3.902 -6.085 1.00 97.75 108 ALA A C 1
ATOM 824 O O . ALA A 1 108 ? -12.917 3.585 -5.293 1.00 97.75 108 ALA A O 1
ATOM 825 N N . ALA A 1 109 ? -10.758 3.545 -5.899 1.00 94.88 109 ALA A N 1
ATOM 826 C CA . ALA A 1 109 ? -10.297 2.767 -4.758 1.00 94.88 109 ALA A CA 1
ATOM 827 C C . ALA A 1 109 ? -10.526 3.498 -3.424 1.00 94.88 109 ALA A C 1
ATOM 829 O O . ALA A 1 109 ? -11.019 2.893 -2.473 1.00 94.88 109 ALA A O 1
ATOM 830 N N . ALA A 1 110 ? -10.240 4.799 -3.347 1.00 94.06 110 ALA A N 1
ATOM 831 C CA . ALA A 1 110 ? -10.495 5.593 -2.145 1.00 94.06 110 ALA A CA 1
ATOM 832 C C . ALA A 1 110 ? -11.996 5.685 -1.808 1.00 94.06 110 ALA A C 1
ATOM 834 O O . ALA A 1 110 ? -12.379 5.564 -0.642 1.00 94.06 110 ALA A O 1
ATOM 835 N N . VAL A 1 111 ? -12.857 5.842 -2.819 1.00 96.81 111 VAL A N 1
ATOM 836 C CA . VAL A 1 111 ? -14.322 5.853 -2.650 1.00 96.81 111 VAL A CA 1
ATOM 837 C C . VAL A 1 111 ? -14.850 4.481 -2.218 1.00 96.81 111 VAL A C 1
ATOM 839 O O . VAL A 1 111 ? -15.785 4.404 -1.423 1.00 96.81 111 VAL A O 1
ATOM 842 N N . ALA A 1 112 ? -14.226 3.395 -2.678 1.00 96.75 112 ALA A N 1
ATOM 843 C CA . ALA A 1 112 ? -14.630 2.023 -2.384 1.00 96.75 112 ALA A CA 1
ATOM 844 C C . ALA A 1 112 ? -14.265 1.535 -0.968 1.00 96.75 112 ALA A C 1
ATOM 846 O O . ALA A 1 112 ? -14.445 0.353 -0.675 1.00 96.75 112 ALA A O 1
ATOM 847 N N . MET A 1 113 ? -13.742 2.383 -0.077 1.00 94.62 113 MET A N 1
ATOM 848 C CA . MET A 1 113 ? -13.396 1.992 1.296 1.00 94.62 113 MET A CA 1
ATOM 849 C C . MET A 1 113 ? -14.625 1.486 2.084 1.00 94.62 113 MET A C 1
ATOM 851 O O . MET A 1 113 ? -15.722 2.025 1.943 1.00 94.62 113 MET A O 1
ATOM 855 N N . PRO A 1 114 ? -14.466 0.511 3.002 1.00 93.81 114 PRO A N 1
ATOM 856 C CA . PRO A 1 114 ? -15.591 -0.136 3.696 1.00 93.81 114 PRO A CA 1
ATOM 857 C C . PRO A 1 114 ? -16.375 0.770 4.664 1.00 93.81 114 PRO A C 1
ATOM 859 O O . PRO A 1 114 ? -17.391 0.349 5.215 1.00 93.81 114 PRO A O 1
ATOM 862 N N . ARG A 1 115 ? -15.905 1.996 4.933 1.00 92.31 115 ARG A N 1
ATOM 863 C CA . ARG A 1 115 ? -16.600 2.985 5.771 1.00 92.31 115 ARG A CA 1
ATOM 864 C C . ARG A 1 115 ? -16.511 4.359 5.125 1.00 92.31 115 ARG A C 1
ATOM 866 O O . ARG A 1 115 ? -15.424 4.770 4.732 1.00 92.31 115 ARG A O 1
ATOM 873 N N . LEU A 1 116 ? -17.610 5.113 5.153 1.00 92.56 116 LEU A N 1
ATOM 874 C CA . LEU A 1 116 ? -17.649 6.480 4.621 1.00 92.56 116 LEU A CA 1
ATOM 875 C C . LEU A 1 116 ? -16.589 7.387 5.259 1.00 92.56 116 LEU A C 1
ATOM 877 O O . LEU A 1 116 ? -15.897 8.105 4.552 1.00 92.56 116 LEU A O 1
ATOM 881 N N . LEU A 1 117 ? -16.412 7.321 6.584 1.00 89.44 117 LEU A N 1
ATOM 882 C CA . LEU A 1 117 ? -15.378 8.110 7.261 1.00 89.44 117 LEU A CA 1
ATOM 883 C C . LEU A 1 117 ? -13.972 7.760 6.751 1.00 89.44 117 LEU A C 1
ATOM 885 O O . LEU A 1 117 ? -13.167 8.654 6.531 1.00 89.44 117 LEU A O 1
ATOM 889 N N . LEU A 1 118 ? -13.688 6.472 6.531 1.00 90.00 118 LEU A N 1
ATOM 890 C CA . LEU A 1 118 ? -12.406 6.023 5.989 1.00 90.00 118 LEU A CA 1
ATOM 891 C C . LEU A 1 118 ? -12.208 6.531 4.554 1.00 90.00 118 LEU A C 1
ATOM 893 O O . LEU A 1 118 ? -11.130 7.028 4.240 1.00 90.00 118 LEU A O 1
ATOM 897 N N . ALA A 1 119 ? -13.252 6.465 3.722 1.00 93.56 119 ALA A N 1
ATOM 898 C CA . ALA A 1 119 ? -13.243 7.006 2.364 1.00 93.56 119 ALA A CA 1
ATOM 899 C C . ALA A 1 119 ? -12.954 8.514 2.364 1.00 93.56 119 ALA A C 1
ATOM 901 O O . ALA A 1 119 ? -12.008 8.959 1.722 1.00 93.56 119 ALA A O 1
ATOM 902 N N . VAL A 1 120 ? -13.712 9.294 3.143 1.00 93.12 120 VAL A N 1
ATOM 903 C CA . VAL A 1 120 ? -13.555 10.755 3.237 1.00 93.12 120 VAL A CA 1
ATOM 904 C C . VAL A 1 120 ? -12.162 11.122 3.727 1.00 93.12 120 VAL A C 1
ATOM 906 O O . VAL A 1 120 ? -11.506 11.947 3.100 1.00 93.12 120 VAL A O 1
ATOM 909 N N . VAL A 1 121 ? -11.683 10.497 4.808 1.00 90.50 121 VAL A N 1
ATOM 910 C CA . VAL A 1 121 ? -10.350 10.802 5.344 1.00 90.50 121 VAL A CA 1
ATOM 911 C C . VAL A 1 121 ? -9.259 10.439 4.336 1.00 90.50 121 VAL A C 1
ATOM 913 O O . VAL A 1 121 ? -8.328 11.217 4.167 1.00 90.50 121 VAL A O 1
ATOM 916 N N . THR A 1 122 ? -9.395 9.323 3.613 1.00 91.94 122 THR A N 1
ATOM 917 C CA . THR A 1 122 ? -8.469 8.952 2.528 1.00 91.94 122 THR A CA 1
ATOM 918 C C . THR A 1 122 ? -8.480 10.006 1.416 1.00 91.94 122 THR A C 1
ATOM 920 O O . THR A 1 122 ? -7.418 10.494 1.037 1.00 91.94 122 THR A O 1
ATOM 923 N N . LEU A 1 123 ? -9.665 10.418 0.949 1.00 94.50 123 LEU A N 1
ATOM 924 C CA . LEU A 1 123 ? -9.852 11.390 -0.138 1.00 94.50 123 LEU A CA 1
ATOM 925 C C . LEU A 1 123 ? -9.268 12.774 0.161 1.00 94.50 123 LEU A C 1
ATOM 927 O O . LEU A 1 123 ? -8.754 13.430 -0.742 1.00 94.50 123 LEU A O 1
ATOM 931 N N . VAL A 1 124 ? -9.329 13.227 1.414 1.00 93.00 124 VAL A N 1
ATOM 932 C CA . VAL A 1 124 ? -8.772 14.532 1.815 1.00 93.00 124 VAL A CA 1
ATOM 933 C C . VAL A 1 124 ? -7.319 14.448 2.285 1.00 93.00 124 VAL A C 1
ATOM 935 O O . VAL A 1 124 ? -6.719 15.470 2.620 1.00 93.00 124 VAL A O 1
ATOM 938 N N . SER A 1 125 ? -6.741 13.248 2.345 1.00 91.00 125 SER A N 1
ATOM 939 C CA . SER A 1 125 ? -5.365 13.055 2.793 1.00 91.00 125 SER A CA 1
ATOM 940 C C . SER A 1 125 ? -4.386 13.217 1.633 1.00 91.00 125 SER A C 1
ATOM 942 O O . SER A 1 125 ? -4.561 12.633 0.565 1.00 91.00 125 SER A O 1
ATOM 944 N N . TRP A 1 126 ? -3.316 13.976 1.856 1.00 92.06 126 TRP A N 1
ATOM 945 C CA . TRP A 1 126 ? -2.221 14.119 0.901 1.00 92.06 126 TRP A CA 1
ATOM 946 C C . TRP A 1 126 ? -1.661 12.786 0.388 1.00 92.06 126 TRP A C 1
ATOM 948 O O . TRP A 1 126 ? -1.414 12.705 -0.809 1.00 92.06 126 TRP A O 1
ATOM 958 N N . PRO A 1 127 ? -1.502 11.720 1.192 1.00 90.31 127 PRO A N 1
ATOM 959 C CA . PRO A 1 127 ? -0.842 10.519 0.692 1.00 90.31 127 PRO A CA 1
ATOM 960 C C . PRO A 1 127 ? -1.627 9.801 -0.415 1.00 90.31 127 PRO A C 1
ATOM 962 O O . PRO A 1 127 ? -1.005 9.179 -1.265 1.00 90.31 127 PRO A O 1
ATOM 965 N N . LEU A 1 128 ? -2.962 9.942 -0.472 1.00 93.88 128 LEU A N 1
ATOM 966 C CA . LEU A 1 128 ? -3.726 9.516 -1.651 1.00 93.88 128 LEU A CA 1
ATOM 967 C C . LEU A 1 128 ? -3.308 10.318 -2.887 1.00 93.88 128 LEU A C 1
ATOM 969 O O . LEU A 1 128 ? -3.060 9.756 -3.946 1.00 93.88 128 LEU A O 1
ATOM 973 N N . TRP A 1 129 ? -3.274 11.643 -2.767 1.00 95.31 129 TRP A N 1
ATOM 974 C CA . TRP A 1 129 ? -2.941 12.524 -3.884 1.00 95.31 129 TRP A CA 1
ATOM 975 C C . TRP A 1 129 ? -1.493 12.375 -4.329 1.00 95.31 129 TRP A C 1
ATOM 977 O O . TRP A 1 129 ? -1.219 12.514 -5.513 1.00 95.31 129 TRP A O 1
ATOM 987 N N . TYR A 1 130 ? -0.596 12.033 -3.410 1.00 93.19 130 TYR A N 1
ATOM 988 C CA . TYR A 1 130 ? 0.772 11.654 -3.722 1.00 93.19 130 TYR A CA 1
ATOM 989 C C . TYR A 1 130 ? 0.829 10.334 -4.507 1.00 93.19 130 TYR A C 1
ATOM 991 O O . TYR A 1 130 ? 1.481 10.297 -5.544 1.00 93.19 130 TYR A O 1
ATOM 999 N N . ASP A 1 131 ? 0.073 9.301 -4.105 1.00 93.94 131 ASP A N 1
ATOM 1000 C CA . ASP A 1 131 ? -0.059 8.063 -4.894 1.00 93.94 131 ASP A CA 1
ATOM 1001 C C . ASP A 1 131 ? -0.595 8.337 -6.309 1.00 93.94 131 ASP A C 1
ATOM 1003 O O . ASP A 1 131 ? -0.108 7.759 -7.274 1.00 93.94 131 ASP A O 1
ATOM 1007 N N . ILE A 1 132 ? -1.571 9.241 -6.454 1.00 96.62 132 ILE A N 1
ATOM 1008 C CA . ILE A 1 132 ? -2.121 9.649 -7.761 1.00 96.62 132 ILE A CA 1
ATOM 1009 C C . ILE A 1 132 ? -1.093 10.451 -8.576 1.00 96.62 132 ILE A C 1
ATOM 1011 O O . ILE A 1 132 ? -0.990 10.273 -9.794 1.00 96.62 132 ILE A O 1
ATOM 1015 N N . GLU A 1 133 ? -0.355 11.355 -7.924 1.00 96.19 133 GLU A N 1
ATOM 1016 C CA . GLU A 1 133 ? 0.694 12.178 -8.534 1.00 96.19 133 GLU A CA 1
ATOM 1017 C C . GLU A 1 133 ? 1.775 11.278 -9.127 1.00 96.19 133 GLU A C 1
ATOM 1019 O O . GLU A 1 133 ? 2.020 11.358 -10.332 1.00 96.19 133 GLU A O 1
ATOM 1024 N N . THR A 1 134 ? 2.355 10.387 -8.314 1.00 94.56 134 THR A N 1
ATOM 1025 C CA . THR A 1 134 ? 3.483 9.534 -8.711 1.00 94.56 134 THR A CA 1
ATOM 1026 C C . THR A 1 134 ? 3.058 8.246 -9.412 1.00 94.56 134 THR A C 1
ATOM 1028 O O . THR A 1 134 ? 3.864 7.652 -10.122 1.00 94.56 134 THR A O 1
ATOM 1031 N N . GLY A 1 135 ? 1.806 7.815 -9.266 1.00 94.94 135 GLY A N 1
ATOM 1032 C CA . GLY A 1 135 ? 1.310 6.541 -9.786 1.00 94.94 135 GLY A CA 1
ATOM 1033 C C . GLY A 1 135 ? 1.718 5.324 -8.950 1.00 94.94 135 GLY A C 1
ATOM 1034 O O . GLY A 1 135 ? 1.848 4.232 -9.505 1.00 94.94 135 GLY A O 1
ATOM 1035 N N . ASN A 1 136 ? 1.924 5.503 -7.644 1.00 93.62 136 ASN A N 1
ATOM 1036 C CA . ASN A 1 136 ? 2.280 4.440 -6.699 1.00 93.62 136 ASN A CA 1
ATOM 1037 C C . ASN A 1 136 ? 1.121 3.433 -6.492 1.00 93.62 136 ASN A C 1
ATOM 1039 O O . ASN A 1 136 ? 0.109 3.458 -7.180 1.00 93.62 136 ASN A O 1
ATOM 1043 N N . THR A 1 137 ? 1.262 2.495 -5.553 1.00 94.00 137 THR A N 1
ATOM 1044 C CA . THR A 1 137 ? 0.295 1.410 -5.304 1.00 94.00 137 THR A CA 1
ATOM 1045 C C . THR A 1 137 ? -0.192 1.325 -3.857 1.00 94.00 137 THR A C 1
ATOM 1047 O O . THR A 1 137 ? -0.963 0.422 -3.518 1.00 94.00 137 THR A O 1
ATOM 1050 N N . VAL A 1 138 ? 0.243 2.228 -2.970 1.00 91.25 138 VAL A N 1
ATOM 1051 C CA . VAL A 1 138 ? 0.017 2.093 -1.521 1.00 91.25 138 VAL A CA 1
ATOM 1052 C C . VAL A 1 138 ? -1.471 2.132 -1.161 1.00 91.25 138 VAL A C 1
ATOM 1054 O O . VAL A 1 138 ? -1.918 1.311 -0.355 1.00 91.25 138 VAL A O 1
ATOM 1057 N N . VAL A 1 139 ? -2.267 3.005 -1.781 1.00 91.12 139 VAL A N 1
ATOM 1058 C CA . VAL A 1 139 ? -3.711 3.110 -1.532 1.00 91.12 139 VAL A CA 1
ATOM 1059 C C . VAL A 1 139 ? -4.441 1.809 -1.856 1.00 91.12 139 VAL A C 1
ATOM 1061 O O . VAL A 1 139 ? -5.381 1.444 -1.150 1.00 91.12 139 VAL A O 1
ATOM 1064 N N . PHE A 1 140 ? -3.996 1.057 -2.867 1.00 94.44 140 PHE A N 1
ATOM 1065 C CA . PHE A 1 140 ? -4.605 -0.229 -3.203 1.00 94.44 140 PHE A CA 1
ATOM 1066 C C . PHE A 1 140 ? -4.358 -1.258 -2.104 1.00 94.44 140 PHE A C 1
ATOM 1068 O O . PHE A 1 140 ? -5.272 -2.000 -1.740 1.00 94.44 140 PHE A O 1
ATOM 1075 N N . PHE A 1 141 ? -3.163 -1.261 -1.510 1.00 93.69 141 PHE A N 1
ATOM 1076 C CA . PHE A 1 141 ? -2.863 -2.110 -0.358 1.00 93.69 141 PHE A CA 1
ATOM 1077 C C . PHE A 1 141 ? -3.642 -1.687 0.885 1.00 93.69 141 PHE A C 1
ATOM 1079 O O . PHE A 1 141 ? -4.108 -2.554 1.627 1.00 93.69 141 PHE A O 1
ATOM 1086 N N . LEU A 1 142 ? -3.842 -0.382 1.092 1.00 91.25 142 LEU A N 1
ATOM 1087 C CA . LEU A 1 142 ? -4.696 0.126 2.164 1.00 91.25 142 LEU A CA 1
ATOM 1088 C C . LEU A 1 142 ? -6.149 -0.326 1.977 1.00 91.25 142 LEU A C 1
ATOM 1090 O O . LEU A 1 142 ? -6.741 -0.849 2.918 1.00 91.25 142 LEU A O 1
ATOM 1094 N N . LEU A 1 143 ? -6.709 -0.171 0.774 1.00 94.56 143 LEU A N 1
ATOM 1095 C CA . LEU A 1 143 ? -8.072 -0.594 0.450 1.00 94.56 143 LEU A CA 1
ATOM 1096 C C . LEU A 1 143 ? -8.244 -2.103 0.646 1.00 94.56 143 LEU A C 1
ATOM 1098 O O . LEU A 1 143 ? -9.161 -2.539 1.348 1.00 94.56 143 LEU A O 1
ATOM 1102 N N . ALA A 1 144 ? -7.355 -2.900 0.047 1.00 96.81 144 ALA A N 1
ATOM 1103 C CA . ALA A 1 144 ? -7.376 -4.352 0.173 1.00 96.81 144 ALA A CA 1
ATOM 1104 C C . ALA A 1 144 ? -7.249 -4.773 1.643 1.00 96.81 144 ALA A C 1
ATOM 1106 O O . ALA A 1 144 ? -7.998 -5.629 2.110 1.00 96.81 144 ALA A O 1
ATOM 1107 N N . GLY A 1 145 ? -6.371 -4.113 2.402 1.00 95.88 145 GLY A N 1
ATOM 1108 C CA . GLY A 1 145 ? -6.202 -4.340 3.830 1.00 95.88 145 GLY A CA 1
ATOM 1109 C C . GLY A 1 145 ? -7.447 -3.992 4.650 1.00 95.88 145 GLY A C 1
ATOM 1110 O O . GLY A 1 145 ? -7.896 -4.799 5.465 1.00 95.88 145 GLY A O 1
ATOM 1111 N N . ALA A 1 146 ? -8.059 -2.833 4.401 1.00 95.25 146 ALA A N 1
ATOM 1112 C CA . ALA A 1 146 ? -9.270 -2.391 5.086 1.00 95.25 146 ALA A CA 1
ATOM 1113 C C . ALA A 1 146 ? -10.442 -3.358 4.854 1.00 95.25 146 ALA A C 1
ATOM 1115 O O . ALA A 1 146 ? -11.127 -3.733 5.805 1.00 95.25 146 ALA A O 1
ATOM 1116 N N . TRP A 1 147 ? -10.642 -3.829 3.620 1.00 97.06 147 TRP A N 1
ATOM 1117 C CA . TRP A 1 147 ? -11.642 -4.858 3.316 1.00 97.06 147 TRP A CA 1
ATOM 1118 C C . TRP A 1 147 ? -11.262 -6.249 3.837 1.00 97.06 147 TRP A C 1
ATOM 1120 O O . TRP A 1 147 ? -12.135 -7.027 4.224 1.00 97.06 147 TRP A O 1
ATOM 1130 N N . ALA A 1 148 ? -9.976 -6.595 3.895 1.00 97.12 148 ALA A N 1
ATOM 1131 C CA . ALA A 1 148 ? -9.540 -7.849 4.504 1.00 97.12 148 ALA A CA 1
ATOM 1132 C C . ALA A 1 148 ? -9.897 -7.899 6.002 1.00 97.12 148 ALA A C 1
ATOM 1134 O O . ALA A 1 148 ? -10.304 -8.957 6.498 1.00 97.12 148 ALA A O 1
ATOM 1135 N N . LEU A 1 149 ? -9.830 -6.758 6.703 1.00 96.38 149 LEU A N 1
ATOM 1136 C CA . LEU A 1 149 ? -10.228 -6.622 8.112 1.00 96.38 149 LEU A CA 1
ATOM 1137 C C . LEU A 1 149 ? -11.731 -6.816 8.347 1.00 96.38 149 LEU A C 1
ATOM 1139 O O . LEU A 1 149 ? -12.117 -7.379 9.379 1.00 96.38 149 LEU A O 1
ATOM 1143 N N . THR A 1 150 ? -12.574 -6.459 7.372 1.00 95.56 150 THR A N 1
ATOM 1144 C CA . THR A 1 150 ? -14.020 -6.744 7.428 1.00 95.56 150 THR A CA 1
ATOM 1145 C C . THR A 1 150 ? -14.347 -8.216 7.156 1.00 95.56 150 THR A C 1
ATOM 1147 O O . THR A 1 150 ? -15.470 -8.661 7.382 1.00 95.56 150 THR A O 1
ATOM 1150 N N . GLY A 1 151 ? -13.357 -9.009 6.729 1.00 95.75 151 GLY A N 1
ATOM 1151 C CA . GLY A 1 151 ? -13.486 -10.440 6.466 1.00 95.75 151 GLY A CA 1
ATOM 1152 C C . GLY A 1 151 ? -13.583 -10.811 4.985 1.00 95.75 151 GLY A C 1
ATOM 1153 O O . GLY A 1 151 ? -13.662 -12.007 4.683 1.00 95.75 151 GLY A O 1
ATOM 1154 N N . SER A 1 152 ? -13.526 -9.841 4.062 1.00 97.62 152 SER A N 1
ATOM 1155 C CA . SER A 1 152 ? -13.610 -10.093 2.616 1.00 97.62 152 SER A CA 1
ATOM 1156 C C . SER A 1 152 ? -12.514 -11.053 2.150 1.00 97.62 152 SER A C 1
ATOM 1158 O O . SER A 1 152 ? -11.319 -10.782 2.303 1.00 97.62 152 SER A O 1
ATOM 1160 N N . ARG A 1 153 ? -12.912 -12.202 1.585 1.00 97.75 153 ARG A N 1
ATOM 1161 C CA . ARG A 1 153 ? -11.968 -13.219 1.092 1.00 97.75 153 ARG A CA 1
ATOM 1162 C C . ARG A 1 153 ? -11.197 -12.719 -0.128 1.00 97.75 153 ARG A C 1
ATOM 1164 O O . ARG A 1 153 ? -9.983 -12.871 -0.168 1.00 97.75 153 ARG A O 1
ATOM 1171 N N . LEU A 1 154 ? -11.889 -12.067 -1.063 1.00 97.88 154 LEU A N 1
ATOM 1172 C CA . LEU A 1 154 ? -11.273 -11.500 -2.262 1.00 97.88 154 LEU A CA 1
ATOM 1173 C C . LEU A 1 154 ? -10.207 -10.462 -1.898 1.00 97.88 154 LEU A C 1
ATOM 1175 O O . LEU A 1 154 ? -9.075 -10.566 -2.353 1.00 97.88 154 LEU A O 1
ATOM 1179 N N . ALA A 1 155 ? -10.539 -9.519 -1.011 1.00 97.88 155 ALA A N 1
ATOM 1180 C CA . ALA A 1 155 ? -9.597 -8.484 -0.593 1.00 97.88 155 ALA A CA 1
ATOM 1181 C C . ALA A 1 155 ? -8.404 -9.057 0.185 1.00 97.88 155 ALA A C 1
ATOM 1183 O O . ALA A 1 155 ? -7.287 -8.579 0.032 1.00 97.88 155 ALA A O 1
ATOM 1184 N N . THR A 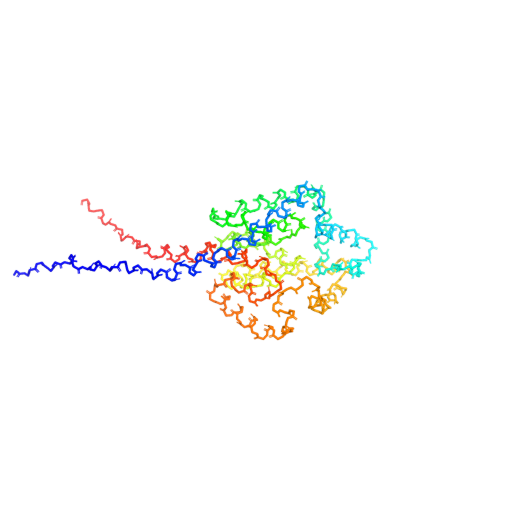1 156 ? -8.617 -10.119 0.970 1.00 98.38 156 THR A N 1
ATOM 1185 C CA . THR A 1 156 ? -7.520 -10.824 1.655 1.00 98.38 156 THR A CA 1
ATOM 1186 C C . THR A 1 156 ? -6.571 -11.471 0.648 1.00 98.38 156 THR A C 1
ATOM 1188 O O . THR A 1 156 ? -5.363 -11.303 0.762 1.00 98.38 156 THR A O 1
ATOM 1191 N N . GLY A 1 157 ? -7.108 -12.154 -0.368 1.00 98.38 157 GLY A N 1
ATOM 1192 C CA . GLY A 1 157 ? -6.306 -12.716 -1.455 1.00 98.38 157 GLY A CA 1
ATOM 1193 C C . GLY A 1 157 ? -5.536 -11.636 -2.216 1.00 98.38 157 GLY A C 1
ATOM 1194 O O . GLY A 1 157 ? -4.321 -11.739 -2.346 1.00 98.38 157 GLY A O 1
ATOM 1195 N N . ALA A 1 158 ? -6.216 -10.563 -2.633 1.00 97.94 158 ALA A N 1
ATOM 1196 C CA . ALA A 1 158 ? -5.598 -9.429 -3.321 1.00 97.94 158 ALA A CA 1
ATOM 1197 C C . ALA A 1 158 ? -4.488 -8.771 -2.485 1.00 97.94 158 ALA A C 1
ATOM 1199 O O . ALA A 1 158 ? -3.436 -8.429 -3.017 1.00 97.94 158 ALA A O 1
ATOM 1200 N N . TYR A 1 159 ? -4.691 -8.649 -1.171 1.00 98.00 159 TYR A N 1
ATOM 1201 C CA . TYR A 1 159 ? -3.690 -8.123 -0.251 1.00 98.00 159 TYR A CA 1
ATOM 1202 C C . TYR A 1 159 ? -2.421 -8.987 -0.216 1.00 98.00 159 TYR A C 1
ATOM 1204 O O . TYR A 1 159 ? -1.319 -8.455 -0.329 1.00 98.00 159 TYR A O 1
ATOM 1212 N N . PHE A 1 160 ? -2.561 -10.314 -0.105 1.00 98.50 160 PHE A N 1
ATOM 1213 C CA . PHE A 1 160 ? -1.411 -11.226 -0.111 1.00 98.50 160 PHE A CA 1
ATOM 1214 C C . PHE A 1 160 ? -0.731 -11.320 -1.482 1.00 98.50 160 PHE A C 1
ATOM 1216 O O . PHE A 1 160 ? 0.492 -11.388 -1.533 1.00 98.50 160 PHE A O 1
ATOM 1223 N N . VAL A 1 161 ? -1.482 -11.259 -2.587 1.00 98.25 161 VAL A N 1
ATOM 1224 C CA . VAL A 1 161 ? -0.900 -11.145 -3.938 1.00 98.25 161 VAL A CA 1
ATOM 1225 C C . VAL A 1 161 ? -0.076 -9.863 -4.043 1.00 98.25 161 VAL A C 1
ATOM 1227 O O . VAL A 1 161 ? 1.093 -9.913 -4.411 1.00 98.25 161 VAL A O 1
ATOM 1230 N N . GLY A 1 162 ? -0.647 -8.727 -3.640 1.00 97.31 162 GLY A N 1
ATOM 1231 C CA . GLY A 1 162 ? 0.054 -7.447 -3.605 1.00 97.31 162 GLY A CA 1
ATOM 1232 C C . GLY A 1 162 ? 1.326 -7.485 -2.756 1.00 97.31 162 GLY A C 1
ATOM 1233 O O . GLY A 1 162 ? 2.358 -6.979 -3.187 1.00 97.31 162 GLY A O 1
ATOM 1234 N N . LEU A 1 163 ? 1.271 -8.145 -1.593 1.00 96.75 163 LEU A N 1
ATOM 1235 C CA . LEU A 1 163 ? 2.418 -8.320 -0.701 1.00 96.75 163 LEU A CA 1
ATOM 1236 C C . LEU A 1 163 ? 3.566 -9.095 -1.358 1.00 96.75 163 LEU A C 1
ATOM 1238 O O . LEU A 1 163 ? 4.719 -8.760 -1.121 1.00 96.75 163 LEU A O 1
ATOM 1242 N N . LEU A 1 164 ? 3.270 -10.123 -2.156 1.00 96.94 164 LEU A N 1
ATOM 1243 C CA . LEU A 1 164 ? 4.300 -10.906 -2.849 1.00 96.94 164 LEU A CA 1
ATOM 1244 C C . LEU A 1 164 ? 4.872 -10.169 -4.060 1.00 96.94 164 LEU A C 1
ATOM 1246 O O . LEU A 1 164 ? 6.067 -10.255 -4.333 1.00 96.94 164 LEU A O 1
ATOM 1250 N N . LEU A 1 165 ? 4.022 -9.440 -4.783 1.00 97.12 165 LEU A N 1
ATOM 1251 C CA . LEU A 1 165 ? 4.425 -8.710 -5.980 1.00 97.12 165 LEU A CA 1
ATOM 1252 C C . LEU A 1 165 ? 5.267 -7.476 -5.635 1.00 97.12 165 LEU A C 1
ATOM 1254 O O . LEU A 1 165 ? 6.322 -7.265 -6.231 1.00 97.12 165 LEU A O 1
ATOM 1258 N N . ILE A 1 166 ? 4.817 -6.678 -4.666 1.00 95.38 166 ILE A N 1
ATOM 1259 C CA . ILE A 1 166 ? 5.412 -5.390 -4.293 1.00 95.38 166 ILE A CA 1
ATOM 1260 C C . ILE A 1 166 ? 5.506 -5.332 -2.758 1.00 95.38 166 ILE A C 1
ATOM 1262 O O . ILE A 1 166 ? 4.763 -4.583 -2.113 1.00 95.38 166 ILE A O 1
ATOM 1266 N N . PRO A 1 167 ? 6.384 -6.141 -2.135 1.00 92.38 167 PRO A N 1
ATOM 1267 C CA . PRO A 1 167 ? 6.479 -6.204 -0.685 1.00 92.38 167 PRO A CA 1
ATOM 1268 C C . PRO A 1 167 ? 6.865 -4.845 -0.105 1.00 92.38 167 PRO A C 1
ATOM 1270 O O . PRO A 1 167 ? 7.847 -4.219 -0.509 1.00 92.38 167 PRO A O 1
ATOM 1273 N N . ARG A 1 168 ? 6.099 -4.396 0.892 1.00 88.81 168 ARG A N 1
ATOM 1274 C CA . ARG A 1 168 ? 6.417 -3.207 1.689 1.00 88.81 168 ARG A CA 1
ATOM 1275 C C . ARG A 1 168 ? 6.424 -3.571 3.176 1.00 88.81 168 ARG A C 1
ATOM 1277 O O . ARG A 1 168 ? 5.484 -4.225 3.629 1.00 88.81 168 ARG A O 1
ATOM 1284 N N . PRO A 1 169 ? 7.406 -3.106 3.974 1.00 87.38 169 PRO A N 1
ATOM 1285 C CA . PRO A 1 169 ? 7.461 -3.369 5.416 1.00 87.38 169 PRO A CA 1
ATOM 1286 C C . PRO A 1 169 ? 6.164 -3.025 6.157 1.00 87.38 169 PRO A C 1
ATOM 1288 O O . PRO A 1 169 ? 5.708 -3.799 6.995 1.00 87.38 169 PRO A O 1
ATOM 1291 N N . LEU A 1 170 ? 5.513 -1.919 5.779 1.00 89.50 170 LEU A N 1
ATOM 1292 C CA . LEU A 1 170 ? 4.226 -1.478 6.334 1.00 89.50 170 LEU A CA 1
ATOM 1293 C C . LEU A 1 170 ? 3.092 -2.508 6.192 1.00 89.50 170 LEU A C 1
ATOM 1295 O O . LEU A 1 170 ? 2.102 -2.424 6.906 1.00 89.50 170 LEU A O 1
ATOM 1299 N N . MET A 1 171 ? 3.199 -3.467 5.272 1.00 93.62 171 MET A N 1
ATOM 1300 C CA . MET A 1 171 ? 2.169 -4.483 5.049 1.00 93.62 171 MET A CA 1
ATOM 1301 C C . MET A 1 171 ? 2.314 -5.682 6.001 1.00 93.62 171 MET A C 1
ATOM 1303 O O . MET A 1 171 ? 1.353 -6.403 6.272 1.00 93.62 171 MET A O 1
ATOM 1307 N N . LEU A 1 172 ? 3.509 -5.908 6.549 1.00 94.94 172 LEU A N 1
ATOM 1308 C CA . LEU A 1 172 ? 3.801 -7.110 7.331 1.00 94.94 172 LEU A CA 1
ATOM 1309 C C . LEU A 1 172 ? 2.940 -7.239 8.600 1.00 94.94 172 LEU A C 1
ATOM 1311 O O . LEU A 1 172 ? 2.421 -8.331 8.834 1.00 94.94 172 LEU A O 1
ATOM 1315 N N . PRO A 1 173 ? 2.695 -6.177 9.394 1.00 95.88 173 PRO A N 1
ATOM 1316 C CA . PRO A 1 173 ? 1.853 -6.272 10.586 1.00 95.88 173 PRO A CA 1
ATOM 1317 C C . PRO A 1 173 ? 0.445 -6.786 10.301 1.00 95.88 173 PRO A C 1
ATOM 1319 O O . PRO A 1 173 ? -0.043 -7.702 10.965 1.00 95.88 173 PRO A O 1
ATOM 1322 N N . LEU A 1 174 ? -0.208 -6.229 9.279 1.00 96.25 174 LEU A N 1
ATOM 1323 C CA . LEU A 1 174 ? -1.545 -6.654 8.888 1.00 96.25 174 LEU A CA 1
ATOM 1324 C C . LEU A 1 174 ? -1.525 -8.075 8.306 1.00 96.25 174 LEU A C 1
ATOM 1326 O O . LEU A 1 174 ? -2.386 -8.873 8.667 1.00 96.25 174 LEU A O 1
ATOM 1330 N N . ALA A 1 175 ? -0.532 -8.426 7.486 1.00 97.69 175 ALA A N 1
ATOM 1331 C CA . ALA A 1 175 ? -0.369 -9.782 6.958 1.00 97.69 175 ALA A CA 1
ATOM 1332 C C . ALA A 1 175 ? -0.251 -10.833 8.079 1.00 97.69 175 ALA A C 1
ATOM 1334 O O . ALA A 1 175 ? -0.997 -11.816 8.100 1.00 97.69 175 ALA A O 1
ATOM 1335 N N . VAL A 1 176 ? 0.638 -10.592 9.049 1.00 97.56 176 VAL A N 1
ATOM 1336 C CA . VAL A 1 176 ? 0.850 -11.463 10.215 1.00 97.56 176 VAL A CA 1
ATOM 1337 C C . VAL A 1 176 ? -0.428 -11.576 11.038 1.00 97.56 176 VAL A C 1
ATOM 1339 O O . VAL A 1 176 ? -0.843 -12.679 11.396 1.00 97.56 176 VAL A O 1
ATOM 1342 N N . TRP A 1 177 ? -1.096 -10.452 11.302 1.00 97.62 177 TRP A N 1
ATOM 1343 C CA . TRP A 1 177 ? -2.350 -10.453 12.046 1.00 97.62 177 TRP A CA 1
ATOM 1344 C C . TRP A 1 177 ? -3.455 -11.231 11.325 1.00 97.62 177 TRP A C 1
ATOM 1346 O O . TRP A 1 177 ? -4.151 -12.023 11.961 1.00 97.62 177 TRP A O 1
ATOM 1356 N N . LEU A 1 178 ? -3.592 -11.070 10.004 1.00 97.62 178 LEU A N 1
ATOM 1357 C CA . LEU A 1 178 ? -4.559 -11.817 9.197 1.00 97.62 178 LEU A CA 1
ATOM 1358 C C . LEU A 1 178 ? -4.283 -13.323 9.264 1.00 97.62 178 LEU A C 1
ATOM 1360 O O . LEU A 1 178 ? -5.206 -14.078 9.543 1.00 97.62 178 LEU A O 1
ATOM 1364 N N . LEU A 1 179 ? -3.036 -13.773 9.095 1.00 97.88 179 LEU A N 1
ATOM 1365 C CA . LEU A 1 179 ? -2.677 -15.198 9.209 1.00 97.88 179 LEU A CA 1
ATOM 1366 C C . LEU A 1 179 ? -2.890 -15.762 10.619 1.00 97.88 179 LEU A C 1
ATOM 1368 O O . LEU A 1 179 ? -3.212 -16.947 10.793 1.00 97.88 179 LEU A O 1
ATOM 1372 N N . TRP A 1 180 ? -2.713 -14.922 11.638 1.00 97.19 180 TRP A N 1
ATOM 1373 C CA . TRP A 1 180 ? -2.942 -15.311 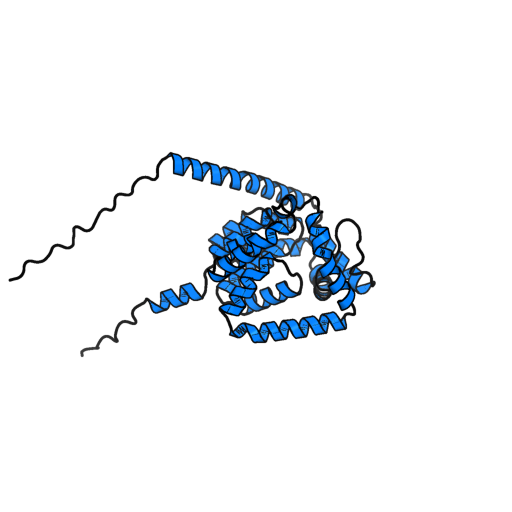13.019 1.00 97.19 180 TRP A CA 1
ATOM 1374 C C . TRP A 1 180 ? -4.436 -15.463 13.318 1.00 97.19 180 TRP A C 1
ATOM 1376 O O . TRP A 1 180 ? -4.848 -16.519 13.803 1.00 97.19 180 TRP A O 1
ATOM 1386 N N . LYS A 1 181 ? -5.247 -14.449 12.992 1.00 96.69 181 LYS A N 1
ATOM 1387 C CA . LYS A 1 181 ? -6.687 -14.415 13.297 1.00 96.69 181 LYS A CA 1
ATOM 1388 C C . LYS A 1 181 ? -7.559 -15.186 12.310 1.00 96.69 181 LYS A C 1
ATOM 1390 O O . LYS A 1 181 ? -8.702 -15.507 12.628 1.00 96.69 181 LYS A O 1
ATOM 1395 N N . ARG A 1 182 ? -7.038 -15.491 11.122 1.00 96.69 182 ARG A N 1
ATOM 1396 C CA . ARG A 1 182 ? -7.743 -16.200 10.049 1.00 96.69 182 ARG A CA 1
ATOM 1397 C C . ARG A 1 182 ? -6.933 -17.414 9.596 1.00 96.69 182 ARG A C 1
ATOM 1399 O O . ARG A 1 182 ? -6.325 -17.385 8.523 1.00 96.69 182 ARG A O 1
ATOM 1406 N N . PRO A 1 183 ? -6.886 -18.487 10.408 1.00 97.44 183 PRO A N 1
ATOM 1407 C CA . PRO A 1 183 ? -6.094 -19.675 10.099 1.00 97.44 183 PRO A CA 1
ATOM 1408 C C . PRO A 1 183 ? -6.474 -20.317 8.758 1.00 97.44 183 PRO A C 1
ATOM 1410 O O . PRO A 1 183 ? -5.621 -20.952 8.142 1.00 97.44 183 PRO A O 1
ATOM 1413 N N . GLU A 1 184 ? -7.698 -20.092 8.262 1.00 97.94 184 GLU A N 1
ATOM 1414 C CA . GLU A 1 184 ? -8.141 -20.555 6.945 1.00 97.94 184 GLU A CA 1
ATOM 1415 C C . GLU A 1 184 ? -7.304 -20.003 5.776 1.00 97.94 184 GLU A C 1
ATOM 1417 O O . GLU A 1 184 ? -7.332 -20.576 4.691 1.00 97.94 184 GLU A O 1
ATOM 1422 N N . TRP A 1 185 ? -6.551 -18.916 5.985 1.00 98.31 185 TRP A N 1
ATOM 1423 C CA . TRP A 1 185 ? -5.670 -18.316 4.978 1.00 98.31 185 TRP A CA 1
ATOM 1424 C C . TRP A 1 185 ? -4.234 -18.836 5.003 1.00 98.31 185 TRP A C 1
ATOM 1426 O O . TRP A 1 185 ? -3.501 -18.579 4.055 1.00 98.31 185 TRP A O 1
ATOM 1436 N N . ARG A 1 186 ? -3.819 -19.612 6.013 1.00 98.44 186 ARG A N 1
ATOM 1437 C CA . ARG A 1 186 ? -2.430 -20.100 6.112 1.00 98.44 186 ARG A CA 1
ATOM 1438 C C . ARG A 1 186 ? -2.041 -20.992 4.934 1.00 98.44 186 ARG A C 1
ATOM 1440 O O . ARG A 1 186 ? -1.012 -20.752 4.313 1.00 98.44 186 ARG A O 1
ATOM 1447 N N . LEU A 1 187 ? -2.881 -21.976 4.601 1.00 98.44 187 LEU A N 1
ATOM 1448 C CA . LEU A 1 187 ? -2.637 -22.870 3.463 1.00 98.44 187 LEU A CA 1
ATOM 1449 C C . LEU A 1 187 ? -2.778 -22.154 2.108 1.00 98.44 187 LEU A C 1
ATOM 1451 O O . LEU A 1 187 ? -1.868 -22.298 1.297 1.00 98.44 187 LEU A O 1
ATOM 1455 N N . PRO A 1 188 ? -3.825 -21.339 1.847 1.00 98.50 188 PRO A N 1
ATOM 1456 C CA . PRO A 1 188 ? -3.888 -20.536 0.625 1.00 98.50 188 PRO A CA 1
ATOM 1457 C C . PRO A 1 188 ? -2.682 -19.616 0.422 1.00 98.50 188 PRO A C 1
ATOM 1459 O O . PRO A 1 188 ? -2.180 -19.520 -0.691 1.00 98.50 188 PRO A O 1
ATOM 1462 N N . VAL A 1 189 ? -2.196 -18.959 1.481 1.00 98.31 189 VAL A N 1
ATOM 1463 C CA . VAL A 1 189 ? -1.020 -18.080 1.395 1.00 98.31 189 VAL A CA 1
ATOM 1464 C C . VAL A 1 189 ? 0.257 -18.881 1.169 1.00 98.31 189 VAL A C 1
ATOM 1466 O O . VAL A 1 189 ? 1.074 -18.468 0.355 1.00 98.31 189 VAL A O 1
ATOM 1469 N N . LEU A 1 190 ? 0.415 -20.043 1.814 1.00 98.31 190 LEU A N 1
ATOM 1470 C CA . LEU A 1 190 ? 1.529 -20.950 1.529 1.00 98.31 190 LEU A CA 1
ATOM 1471 C C . LEU A 1 190 ? 1.511 -21.408 0.064 1.00 98.31 190 LEU A C 1
ATOM 1473 O O . LEU A 1 190 ? 2.534 -21.346 -0.608 1.00 98.31 190 LEU A O 1
ATOM 1477 N N . GLY A 1 191 ? 0.348 -21.816 -0.449 1.00 98.44 191 GLY A N 1
ATOM 1478 C CA . GLY A 1 191 ? 0.183 -22.191 -1.853 1.00 98.44 191 GLY A CA 1
ATOM 1479 C C . GLY A 1 191 ? 0.513 -21.037 -2.799 1.00 98.44 191 GLY A C 1
ATOM 1480 O O . GLY A 1 191 ? 1.259 -21.226 -3.754 1.00 98.44 191 GLY A O 1
ATOM 1481 N N . LEU A 1 192 ? 0.031 -19.826 -2.501 1.00 98.06 192 LEU A N 1
ATOM 1482 C CA . LEU A 1 192 ? 0.346 -18.626 -3.274 1.00 98.06 192 LEU A CA 1
ATOM 1483 C C . LEU A 1 192 ? 1.852 -18.324 -3.271 1.00 98.06 192 LEU A C 1
ATOM 1485 O O . LEU A 1 192 ? 2.399 -18.005 -4.320 1.00 98.06 192 LEU A O 1
ATOM 1489 N N . PHE A 1 193 ? 2.519 -18.460 -2.123 1.00 97.94 193 PHE A N 1
ATOM 1490 C CA . PHE A 1 193 ? 3.966 -18.282 -2.000 1.00 97.94 193 PHE A CA 1
ATOM 1491 C C . PHE A 1 193 ? 4.741 -19.310 -2.834 1.00 97.94 193 PHE A C 1
ATOM 1493 O O . PHE A 1 193 ? 5.658 -18.936 -3.557 1.00 97.94 193 PHE A O 1
ATOM 1500 N N . VAL A 1 194 ? 4.347 -20.589 -2.795 1.00 98.50 194 VAL A N 1
ATOM 1501 C CA . VAL A 1 194 ? 4.970 -21.651 -3.606 1.00 98.50 194 VAL A CA 1
ATOM 1502 C C . VAL A 1 194 ? 4.770 -21.396 -5.101 1.00 98.50 194 VAL A C 1
ATOM 1504 O O . VAL A 1 194 ? 5.728 -21.478 -5.865 1.00 98.50 194 VAL A O 1
ATOM 1507 N N . ILE A 1 195 ? 3.551 -21.045 -5.522 1.00 98.38 195 ILE A N 1
ATOM 1508 C CA . ILE A 1 195 ? 3.240 -20.730 -6.925 1.00 98.38 195 ILE A CA 1
ATOM 1509 C C . ILE A 1 195 ? 4.037 -19.509 -7.391 1.00 98.38 195 ILE A C 1
ATOM 1511 O O . ILE A 1 195 ? 4.616 -19.528 -8.473 1.00 98.38 195 ILE A O 1
ATOM 1515 N N . HIS A 1 196 ? 4.091 -18.456 -6.574 1.00 98.12 196 HIS A N 1
ATOM 1516 C CA . HIS A 1 196 ? 4.857 -17.249 -6.872 1.00 98.12 196 HIS A CA 1
ATOM 1517 C C . HIS A 1 196 ? 6.356 -17.541 -6.974 1.00 98.12 196 HIS A C 1
ATOM 1519 O O . HIS A 1 196 ? 6.973 -17.142 -7.955 1.00 98.12 196 HIS A O 1
ATOM 1525 N N . GLY A 1 197 ? 6.921 -18.305 -6.036 1.00 98.00 197 GLY A N 1
ATOM 1526 C CA . GLY A 1 197 ? 8.320 -18.731 -6.079 1.00 98.00 197 GLY A CA 1
ATOM 1527 C C . GLY A 1 197 ? 8.645 -19.557 -7.324 1.00 98.00 197 GLY A C 1
ATOM 1528 O O . GLY A 1 197 ? 9.626 -19.274 -8.006 1.00 98.00 197 GLY A O 1
ATOM 1529 N N . ALA A 1 198 ? 7.791 -20.521 -7.681 1.00 98.44 198 ALA A N 1
ATOM 1530 C CA . ALA A 1 198 ? 7.941 -21.294 -8.912 1.00 98.44 198 ALA A CA 1
ATOM 1531 C C . ALA A 1 198 ? 7.869 -20.405 -10.165 1.00 98.44 198 ALA A C 1
ATOM 1533 O O . ALA A 1 198 ? 8.663 -20.581 -11.085 1.00 98.44 198 ALA A O 1
ATOM 1534 N N . ALA A 1 199 ? 6.963 -19.423 -10.187 1.00 98.25 199 ALA A N 1
ATOM 1535 C CA . ALA A 1 199 ? 6.861 -18.468 -11.284 1.00 98.25 199 ALA A CA 1
ATOM 1536 C C . ALA A 1 199 ? 8.120 -17.596 -11.392 1.00 98.25 199 ALA A C 1
ATOM 1538 O O . ALA A 1 199 ? 8.656 -17.446 -12.481 1.00 98.25 199 ALA A O 1
ATOM 1539 N N . VAL A 1 200 ? 8.632 -17.066 -10.277 1.00 98.00 200 VAL A N 1
ATOM 1540 C CA . VAL A 1 200 ? 9.882 -16.289 -10.240 1.00 98.00 200 VAL A CA 1
ATOM 1541 C C . VAL A 1 200 ? 11.055 -17.122 -10.758 1.00 98.00 200 VAL A C 1
ATOM 1543 O O . VAL A 1 200 ? 11.780 -16.654 -11.631 1.00 98.00 200 VAL A O 1
ATOM 1546 N N . LEU A 1 201 ? 11.207 -18.368 -10.300 1.00 98.19 201 LEU A N 1
ATOM 1547 C CA . LEU A 1 201 ? 12.237 -19.282 -10.808 1.00 98.19 201 LEU A CA 1
ATOM 1548 C C . LEU A 1 201 ? 12.095 -19.502 -12.319 1.00 98.19 201 LEU A C 1
ATOM 1550 O O . LEU A 1 201 ? 13.082 -19.433 -13.044 1.00 98.19 201 LEU A O 1
ATOM 1554 N N . ALA A 1 202 ? 10.867 -19.689 -12.809 1.00 98.00 202 ALA A N 1
ATOM 1555 C CA . ALA A 1 202 ? 10.593 -19.868 -14.233 1.00 98.00 202 ALA A CA 1
ATOM 1556 C C . ALA A 1 202 ? 10.925 -18.631 -15.085 1.00 98.00 202 ALA A C 1
ATOM 1558 O O . ALA A 1 202 ? 11.167 -18.772 -16.280 1.00 98.00 202 ALA A O 1
ATOM 1559 N N . THR A 1 203 ? 10.960 -17.430 -14.496 1.00 97.75 203 THR A N 1
ATOM 1560 C CA . THR A 1 203 ? 11.389 -16.222 -15.217 1.00 97.75 203 THR A CA 1
ATOM 1561 C C . THR A 1 203 ? 12.903 -16.101 -15.393 1.00 97.75 203 THR A C 1
ATOM 1563 O O . THR A 1 203 ? 13.329 -15.250 -16.165 1.00 97.75 203 THR A O 1
ATOM 1566 N N . GLY A 1 204 ? 13.708 -16.909 -14.691 1.00 97.69 204 GLY A N 1
ATOM 1567 C CA . GLY A 1 204 ? 15.174 -16.845 -14.747 1.00 97.69 204 GLY A CA 1
ATOM 1568 C C . GLY A 1 204 ? 15.808 -15.680 -13.976 1.00 97.69 204 GLY A C 1
ATOM 1569 O O . GLY A 1 204 ? 17.017 -15.540 -14.011 1.00 97.69 204 GLY A O 1
ATOM 1570 N N . TRP A 1 205 ? 15.007 -14.887 -13.258 1.00 97.69 205 TRP A N 1
ATOM 1571 C CA . TRP A 1 205 ? 15.420 -13.662 -12.554 1.00 97.69 205 TRP A CA 1
ATOM 1572 C C . TRP A 1 205 ? 15.615 -13.841 -11.037 1.00 97.69 205 TRP A C 1
ATOM 1574 O O . TRP A 1 205 ? 15.652 -12.869 -10.279 1.00 97.69 205 TRP A O 1
ATOM 1584 N N . ALA A 1 206 ? 15.597 -15.084 -10.552 1.00 96.88 206 ALA A N 1
ATOM 1585 C CA . ALA A 1 206 ? 15.534 -15.362 -9.120 1.00 96.88 206 ALA A CA 1
ATOM 1586 C C . ALA A 1 206 ? 16.800 -14.909 -8.381 1.00 96.88 206 ALA A C 1
ATOM 1588 O O . ALA A 1 206 ? 16.693 -14.317 -7.307 1.00 96.88 206 ALA A O 1
ATOM 1589 N N . ASP A 1 207 ? 17.972 -15.157 -8.964 1.00 96.88 207 ASP A N 1
ATOM 1590 C CA . ASP A 1 207 ? 19.258 -14.866 -8.333 1.00 96.88 207 ASP A CA 1
ATOM 1591 C C . ASP A 1 207 ? 19.500 -13.353 -8.248 1.00 96.88 207 ASP A C 1
ATOM 1593 O O . ASP A 1 207 ? 19.841 -12.835 -7.183 1.00 96.88 207 ASP A O 1
ATOM 1597 N N . GLU A 1 208 ? 19.224 -12.620 -9.329 1.00 95.81 208 GLU A N 1
ATOM 1598 C CA . GLU A 1 208 ? 19.321 -11.161 -9.385 1.00 95.81 208 GLU A CA 1
ATOM 1599 C C . GLU A 1 208 ? 18.321 -10.503 -8.440 1.00 95.81 208 GLU A C 1
ATOM 1601 O O . GLU A 1 208 ? 18.661 -9.550 -7.740 1.00 95.81 208 GLU A O 1
ATOM 1606 N N . TRP A 1 209 ? 17.095 -11.027 -8.367 1.00 95.19 209 TRP A N 1
ATOM 1607 C CA . TRP A 1 209 ? 16.097 -10.490 -7.452 1.00 95.19 209 TRP A CA 1
ATOM 1608 C C . TRP A 1 209 ? 16.496 -10.697 -5.987 1.00 95.19 209 TRP A C 1
ATOM 1610 O O . TRP A 1 209 ? 16.357 -9.778 -5.179 1.00 95.19 209 TRP A O 1
ATOM 1620 N N . ILE A 1 210 ? 17.025 -11.873 -5.627 1.00 93.81 210 ILE A N 1
ATOM 1621 C CA . ILE A 1 210 ? 17.542 -12.131 -4.275 1.00 93.81 210 ILE A CA 1
ATOM 1622 C C . ILE A 1 210 ? 18.718 -11.196 -3.968 1.00 93.81 210 ILE A C 1
ATOM 1624 O O . ILE A 1 210 ? 18.753 -10.606 -2.885 1.00 93.81 210 ILE A O 1
ATOM 1628 N N . ALA A 1 211 ? 19.646 -11.018 -4.912 1.00 92.62 211 ALA A N 1
ATOM 1629 C CA . ALA A 1 211 ? 20.766 -10.094 -4.762 1.00 92.62 211 ALA A CA 1
ATOM 1630 C C . ALA A 1 211 ? 20.286 -8.648 -4.539 1.00 92.62 211 ALA A C 1
ATOM 1632 O O . ALA A 1 211 ? 20.740 -7.987 -3.602 1.00 92.62 211 ALA A O 1
ATOM 1633 N N . GLU A 1 212 ? 19.307 -8.184 -5.319 1.00 90.38 212 GLU A N 1
ATOM 1634 C CA . GLU A 1 212 ? 18.718 -6.849 -5.181 1.00 90.38 212 GLU A CA 1
ATOM 1635 C C . GLU A 1 212 ? 18.003 -6.672 -3.833 1.00 90.38 212 GLU A C 1
ATOM 1637 O O . GLU A 1 212 ? 18.153 -5.640 -3.171 1.00 90.38 212 GLU A O 1
ATOM 1642 N N . LEU A 1 213 ? 17.267 -7.684 -3.360 1.00 88.06 213 LEU A N 1
ATOM 1643 C CA . LEU A 1 213 ? 16.623 -7.651 -2.041 1.00 88.06 213 LEU A CA 1
ATOM 1644 C C . LEU A 1 213 ? 17.645 -7.542 -0.901 1.00 88.06 213 LEU A C 1
ATOM 1646 O O . LEU A 1 213 ? 17.382 -6.855 0.089 1.00 88.06 213 LEU A O 1
ATOM 1650 N N . ILE A 1 214 ? 18.806 -8.187 -1.037 1.00 87.12 214 ILE A N 1
ATOM 1651 C CA . ILE A 1 214 ? 19.908 -8.108 -0.067 1.00 87.12 214 ILE A CA 1
ATOM 1652 C C . ILE A 1 214 ? 20.609 -6.742 -0.131 1.00 87.12 214 ILE A C 1
ATOM 1654 O O . ILE A 1 214 ? 21.021 -6.226 0.909 1.00 87.12 214 ILE A O 1
ATOM 1658 N N . ALA A 1 215 ? 20.717 -6.132 -1.316 1.00 83.25 215 ALA A N 1
ATOM 1659 C CA . ALA A 1 215 ? 21.351 -4.826 -1.520 1.00 83.25 215 ALA A CA 1
ATOM 1660 C C . ALA A 1 215 ? 20.455 -3.637 -1.113 1.00 83.25 215 ALA A C 1
ATOM 1662 O O . ALA A 1 215 ? 20.939 -2.615 -0.618 1.00 83.25 215 ALA A O 1
ATOM 1663 N N . THR A 1 216 ? 19.135 -3.784 -1.257 1.00 75.38 216 THR A N 1
ATOM 1664 C CA . THR A 1 216 ? 18.113 -2.751 -1.011 1.00 75.38 216 THR A CA 1
ATOM 1665 C C . THR A 1 216 ? 18.209 -2.037 0.352 1.00 75.38 216 THR A C 1
ATOM 1667 O O . THR A 1 216 ? 18.001 -0.820 0.394 1.00 75.38 216 THR A O 1
ATOM 1670 N N . PRO A 1 217 ? 18.507 -2.701 1.491 1.00 65.81 217 PRO A N 1
ATOM 1671 C CA . PRO A 1 217 ? 18.672 -2.014 2.766 1.00 65.81 217 PRO A CA 1
ATOM 1672 C C . PRO A 1 217 ? 19.681 -0.865 2.675 1.00 65.81 217 PRO A C 1
ATOM 1674 O O . PRO A 1 217 ? 19.375 0.229 3.134 1.00 65.81 217 PRO A O 1
ATOM 1677 N N . ALA A 1 218 ? 20.828 -1.054 2.015 1.00 60.06 218 ALA A N 1
ATOM 1678 C CA . ALA A 1 218 ? 21.866 -0.028 1.922 1.00 60.06 218 ALA A CA 1
ATOM 1679 C C . ALA A 1 218 ? 21.417 1.210 1.119 1.00 60.06 218 ALA A C 1
ATOM 1681 O O . ALA A 1 218 ? 21.724 2.336 1.510 1.00 60.06 218 ALA A O 1
ATOM 1682 N N . SER A 1 219 ? 20.638 1.028 0.047 1.00 57.97 219 SER A N 1
ATOM 1683 C CA . SER A 1 219 ? 20.198 2.127 -0.826 1.00 57.97 219 SER A CA 1
ATOM 1684 C C . SER A 1 219 ? 19.055 2.963 -0.228 1.00 57.97 219 SER A C 1
ATOM 1686 O O . SER A 1 219 ? 19.005 4.180 -0.420 1.00 57.97 219 SER A O 1
ATOM 1688 N N . ILE A 1 220 ? 18.169 2.360 0.578 1.00 61.62 220 ILE A N 1
ATOM 1689 C CA . ILE A 1 220 ? 17.051 3.074 1.228 1.00 61.62 220 ILE A CA 1
ATOM 1690 C C . ILE A 1 220 ? 17.541 4.060 2.303 1.00 61.62 220 ILE A C 1
ATOM 1692 O O . ILE A 1 220 ? 16.943 5.126 2.484 1.00 61.62 220 ILE A O 1
ATOM 1696 N N . TYR A 1 221 ? 18.615 3.739 3.031 1.00 58.03 221 TYR A N 1
ATOM 1697 C CA . TYR A 1 221 ? 19.124 4.621 4.092 1.00 58.03 221 TYR A CA 1
ATOM 1698 C C . TYR A 1 221 ? 19.838 5.865 3.555 1.00 58.03 221 TYR A C 1
ATOM 1700 O O . TYR A 1 221 ? 19.857 6.885 4.240 1.00 58.03 221 TYR A O 1
ATOM 1708 N N . ILE A 1 222 ? 20.374 5.799 2.335 1.00 57.81 222 ILE A N 1
ATOM 1709 C CA . ILE A 1 222 ? 21.166 6.877 1.722 1.00 57.81 222 ILE A CA 1
ATOM 1710 C C . ILE A 1 222 ? 20.293 7.798 0.850 1.00 57.81 222 ILE A C 1
ATOM 1712 O O . ILE A 1 222 ? 20.687 8.922 0.541 1.00 57.81 222 ILE A O 1
ATOM 1716 N N . SER A 1 223 ? 19.078 7.367 0.496 1.00 62.81 223 SER A N 1
ATOM 1717 C CA . SER A 1 223 ? 18.148 8.146 -0.325 1.00 62.81 223 SER A CA 1
ATOM 1718 C C . SER A 1 223 ? 17.885 9.547 0.250 1.00 62.81 223 SER A C 1
ATOM 1720 O O . SER A 1 223 ? 17.496 9.713 1.410 1.00 62.81 223 SER A O 1
ATOM 1722 N N . SER A 1 224 ? 18.044 10.572 -0.591 1.00 57.69 224 SER A N 1
ATOM 1723 C CA . SER A 1 224 ? 17.831 11.980 -0.231 1.00 57.69 224 SER A CA 1
ATOM 1724 C C . SER A 1 224 ? 16.398 12.263 0.233 1.00 57.69 224 SER A C 1
ATOM 1726 O O . SER A 1 224 ? 16.196 13.133 1.086 1.00 57.69 224 SER A O 1
ATOM 1728 N N . THR A 1 225 ? 15.428 11.476 -0.245 1.00 58.38 225 THR A N 1
ATOM 1729 C CA . THR A 1 225 ? 14.007 11.555 0.114 1.00 58.38 225 THR A CA 1
ATOM 1730 C C . THR A 1 225 ? 13.662 10.821 1.414 1.00 58.38 225 THR A C 1
ATOM 1732 O O . THR A 1 225 ? 12.528 10.909 1.884 1.00 58.38 225 THR A O 1
ATOM 1735 N N . ASN A 1 226 ? 14.611 10.110 2.037 1.00 65.69 226 ASN A N 1
ATOM 1736 C CA . ASN A 1 226 ? 14.409 9.511 3.353 1.00 65.69 226 ASN A CA 1
ATOM 1737 C C . ASN A 1 226 ? 14.433 10.607 4.426 1.00 65.69 226 ASN A C 1
ATOM 1739 O O . ASN A 1 226 ? 15.496 11.065 4.837 1.00 65.69 226 ASN A O 1
ATOM 1743 N N . VAL A 1 227 ? 13.257 11.036 4.878 1.00 65.44 227 VAL A N 1
ATOM 1744 C CA . VAL A 1 227 ? 13.074 12.010 5.976 1.00 65.44 227 VAL A CA 1
ATOM 1745 C C . VAL A 1 227 ? 12.684 11.336 7.300 1.00 65.44 227 VAL A C 1
ATOM 1747 O O . VAL A 1 227 ? 12.286 11.995 8.258 1.00 65.44 227 VAL A O 1
ATOM 1750 N N . GLY A 1 228 ? 12.759 10.007 7.349 1.00 70.62 228 GLY A N 1
ATOM 1751 C CA . GLY A 1 228 ? 12.339 9.199 8.486 1.00 70.62 228 GLY A CA 1
ATOM 1752 C C . GLY A 1 228 ? 13.373 9.081 9.605 1.00 70.62 228 GLY A C 1
ATOM 1753 O O . GLY A 1 228 ? 14.554 9.334 9.363 1.00 70.62 228 GLY A O 1
ATOM 1754 N N . PRO A 1 229 ? 12.995 8.588 10.808 1.00 68.56 229 PRO A N 1
ATOM 1755 C CA . PRO A 1 229 ? 13.951 8.221 11.853 1.00 68.56 229 PRO A CA 1
ATOM 1756 C C . PRO A 1 229 ? 15.113 7.359 11.358 1.00 68.56 229 PRO A C 1
ATOM 1758 O O . PRO A 1 229 ? 16.234 7.539 11.819 1.00 68.56 229 PRO A O 1
ATOM 1761 N N . SER A 1 230 ? 14.888 6.494 10.365 1.00 72.25 230 SER A N 1
ATOM 1762 C CA . SER A 1 230 ? 15.945 5.695 9.734 1.00 72.25 230 SER A CA 1
ATOM 1763 C C . SER A 1 230 ? 17.111 6.510 9.172 1.00 72.25 230 SER A C 1
ATOM 1765 O O . SER A 1 230 ? 18.224 6.000 9.149 1.00 72.25 230 SER A O 1
ATOM 1767 N N . ARG A 1 231 ? 16.880 7.760 8.751 1.00 75.44 231 ARG A N 1
ATOM 1768 C CA . ARG A 1 231 ? 17.938 8.671 8.296 1.00 75.44 231 ARG A CA 1
ATOM 1769 C C . ARG A 1 231 ? 18.844 9.111 9.451 1.00 75.44 231 ARG A C 1
ATOM 1771 O O . ARG A 1 231 ? 20.035 9.304 9.259 1.00 75.44 231 ARG A O 1
ATOM 1778 N N . PHE A 1 232 ? 18.273 9.282 10.644 1.00 81.50 232 PHE A N 1
ATOM 1779 C CA . PHE A 1 232 ? 18.962 9.845 11.809 1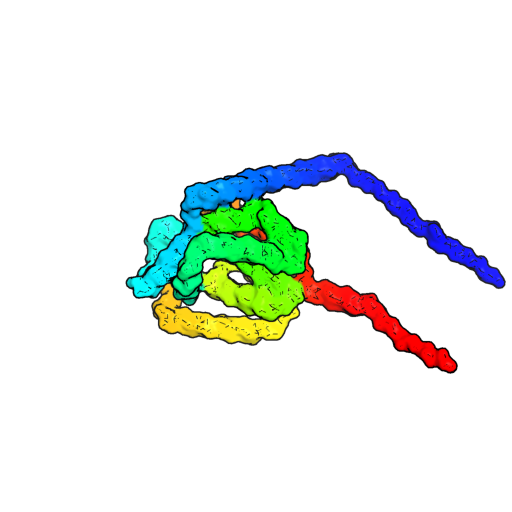.00 81.50 232 PHE A CA 1
ATOM 1780 C C . PHE A 1 232 ? 19.584 8.778 12.709 1.00 81.50 232 PHE A C 1
ATOM 1782 O O . PHE A 1 232 ? 20.667 8.987 13.242 1.00 81.50 232 PHE A O 1
ATOM 1789 N N . VAL A 1 233 ? 18.903 7.642 12.890 1.00 80.62 233 VAL A N 1
ATOM 1790 C CA . VAL A 1 233 ? 19.348 6.564 13.791 1.00 80.62 233 VAL A CA 1
ATOM 1791 C C . VAL A 1 233 ? 19.836 5.313 13.053 1.00 80.62 233 VAL A C 1
ATOM 1793 O O . VAL A 1 233 ? 20.190 4.324 13.692 1.00 80.62 233 VAL A O 1
ATOM 1796 N N . GLY A 1 234 ? 19.867 5.330 11.714 1.00 79.12 234 GLY A N 1
ATOM 1797 C CA . GLY A 1 234 ? 20.330 4.200 10.903 1.00 79.12 234 GLY A CA 1
ATOM 1798 C C . GLY A 1 234 ? 19.580 2.910 11.237 1.00 79.12 234 GLY A C 1
ATOM 1799 O O . GLY A 1 234 ? 18.405 2.945 11.580 1.00 79.12 234 GLY A O 1
ATOM 1800 N N . LEU A 1 235 ? 20.255 1.760 11.210 1.00 82.06 235 LEU A N 1
ATOM 1801 C CA . LEU A 1 235 ? 19.648 0.459 11.531 1.00 82.06 235 LEU A CA 1
ATOM 1802 C C . LEU A 1 235 ? 19.166 0.320 12.987 1.00 82.06 235 LEU A C 1
ATOM 1804 O O . LEU A 1 235 ? 18.416 -0.609 13.283 1.00 82.06 235 LEU A O 1
ATOM 1808 N N . ALA A 1 236 ? 19.529 1.233 13.897 1.00 82.88 236 ALA A N 1
ATOM 1809 C CA . ALA A 1 236 ? 19.135 1.140 15.304 1.00 82.88 236 ALA A CA 1
ATOM 1810 C C . ALA A 1 236 ? 17.611 1.205 15.502 1.00 82.88 236 ALA A C 1
ATOM 1812 O O . ALA A 1 236 ? 17.096 0.650 16.474 1.00 82.88 236 A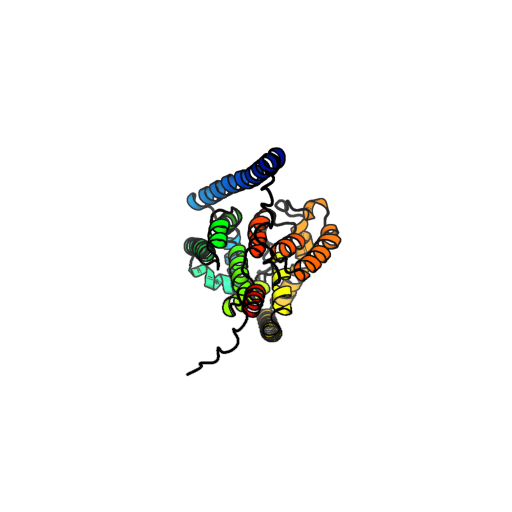LA A O 1
ATOM 1813 N N . TRP A 1 237 ? 16.861 1.807 14.564 1.00 83.50 237 TRP A N 1
ATOM 1814 C CA . TRP A 1 237 ? 15.397 1.786 14.631 1.00 83.50 237 TRP A CA 1
ATOM 1815 C C . TRP A 1 237 ? 14.841 0.359 14.607 1.00 83.50 237 TRP A C 1
ATOM 1817 O O . TRP A 1 237 ? 13.791 0.144 15.196 1.00 83.50 237 TRP A O 1
ATOM 1827 N N . LEU A 1 238 ? 15.519 -0.619 13.990 1.00 85.75 238 LEU A N 1
ATOM 1828 C CA . LEU A 1 238 ? 15.044 -2.007 13.926 1.00 85.75 238 LEU A CA 1
ATOM 1829 C C . LEU A 1 238 ? 14.898 -2.618 15.325 1.00 85.75 238 LEU A C 1
ATOM 1831 O O . LEU A 1 238 ? 13.948 -3.358 15.571 1.00 85.75 238 LEU A O 1
ATOM 1835 N N . ILE A 1 239 ? 15.785 -2.251 16.256 1.00 89.81 239 ILE A N 1
ATOM 1836 C CA . ILE A 1 239 ? 15.797 -2.753 17.639 1.00 89.81 239 ILE A CA 1
ATOM 1837 C C . ILE A 1 239 ? 14.565 -2.274 18.416 1.00 89.81 239 ILE A C 1
ATOM 1839 O O . ILE A 1 239 ? 14.077 -2.981 19.290 1.00 89.81 239 ILE A O 1
ATOM 1843 N N . VAL A 1 240 ? 14.034 -1.092 18.100 1.00 89.81 240 VAL A N 1
ATOM 1844 C CA . VAL A 1 240 ? 12.874 -0.515 18.802 1.00 89.81 240 VAL A CA 1
ATOM 1845 C C . VAL A 1 240 ? 11.586 -0.727 18.007 1.00 89.81 240 VAL A C 1
ATOM 1847 O O . VAL A 1 240 ? 10.579 -1.188 18.543 1.00 89.81 240 VAL A O 1
ATOM 1850 N N . GLY A 1 241 ? 11.621 -0.413 16.715 1.00 90.19 241 GLY A N 1
ATOM 1851 C CA . GLY A 1 241 ? 10.490 -0.437 15.799 1.00 90.19 241 GLY A CA 1
ATOM 1852 C C . GLY A 1 241 ? 9.951 -1.837 15.537 1.00 90.19 241 GLY A C 1
ATOM 1853 O O . GLY A 1 241 ? 8.733 -2.006 15.546 1.00 90.19 241 GLY A O 1
ATOM 1854 N N . LEU A 1 242 ? 10.809 -2.858 15.376 1.00 91.62 242 LEU A N 1
ATOM 1855 C CA . LEU A 1 242 ? 10.326 -4.228 15.161 1.00 91.62 242 LEU A CA 1
ATOM 1856 C C . LEU A 1 242 ? 9.653 -4.811 16.414 1.00 91.62 242 LEU A C 1
ATOM 1858 O O . LEU A 1 242 ? 8.517 -5.273 16.282 1.00 91.62 242 LEU A O 1
ATOM 1862 N N . PRO A 1 243 ? 10.241 -4.754 17.631 1.00 95.31 243 PRO A N 1
ATOM 1863 C CA . PRO A 1 243 ? 9.547 -5.231 18.828 1.00 95.31 243 PRO A CA 1
ATOM 1864 C C . PRO A 1 243 ? 8.272 -4.444 19.131 1.00 95.31 243 PRO A C 1
ATOM 1866 O O . PRO A 1 243 ? 7.246 -5.042 19.459 1.00 95.31 243 PRO A O 1
ATOM 1869 N N . LEU A 1 244 ? 8.298 -3.115 18.966 1.00 94.75 244 LEU A N 1
ATOM 1870 C CA . LEU A 1 244 ? 7.109 -2.282 19.136 1.00 94.75 244 LEU A CA 1
ATOM 1871 C C . LEU A 1 244 ? 6.025 -2.651 18.118 1.00 94.75 244 LEU A C 1
ATOM 1873 O O . LEU A 1 244 ? 4.864 -2.818 18.488 1.00 94.75 244 LEU A O 1
ATOM 1877 N N . GLY A 1 245 ? 6.398 -2.827 16.850 1.00 94.88 245 GLY A N 1
ATOM 1878 C CA . GLY A 1 245 ? 5.505 -3.261 15.782 1.00 94.88 245 GLY A CA 1
ATOM 1879 C C . GLY A 1 245 ? 4.896 -4.633 16.059 1.00 94.88 245 GLY A C 1
ATOM 1880 O O . GLY A 1 245 ? 3.684 -4.800 15.928 1.00 94.88 245 GLY A O 1
ATOM 1881 N N . ALA A 1 246 ? 5.693 -5.596 16.523 1.00 96.25 246 ALA A N 1
ATOM 1882 C CA . ALA A 1 246 ? 5.216 -6.918 16.921 1.00 96.25 246 ALA A CA 1
ATOM 1883 C C . ALA A 1 246 ? 4.224 -6.835 18.092 1.00 96.25 246 ALA A C 1
ATOM 1885 O O . ALA A 1 246 ? 3.136 -7.410 18.026 1.00 96.25 246 ALA A O 1
ATOM 1886 N N . TRP A 1 247 ? 4.545 -6.060 19.133 1.00 97.38 247 TRP A N 1
ATOM 1887 C CA . TRP A 1 247 ? 3.655 -5.845 20.275 1.00 97.38 247 TRP A CA 1
ATOM 1888 C C . TRP A 1 247 ? 2.342 -5.157 19.871 1.00 97.38 247 TRP A C 1
ATOM 1890 O O . TRP A 1 247 ? 1.263 -5.599 20.268 1.00 97.38 247 TRP A O 1
ATOM 1900 N N . LEU A 1 248 ? 2.397 -4.119 19.033 1.00 96.50 248 LEU A N 1
ATOM 1901 C CA . LEU A 1 248 ? 1.210 -3.432 18.515 1.00 96.50 248 LEU A CA 1
ATOM 1902 C C . LEU A 1 248 ? 0.364 -4.350 17.624 1.00 96.50 248 LEU A C 1
ATOM 1904 O O . LEU A 1 248 ? -0.858 -4.383 17.771 1.00 96.50 248 LEU A O 1
ATOM 1908 N N . THR A 1 249 ? 1.000 -5.153 16.766 1.00 96.56 249 THR A N 1
ATOM 1909 C CA . THR A 1 249 ? 0.331 -6.184 15.953 1.00 96.56 249 THR A CA 1
ATOM 1910 C C . THR A 1 249 ? -0.399 -7.169 16.852 1.00 96.56 249 THR A C 1
ATOM 1912 O O . THR A 1 249 ? -1.577 -7.459 16.637 1.00 96.56 249 THR A O 1
ATOM 1915 N N . TRP A 1 250 ? 0.269 -7.621 17.916 1.00 95.88 250 TRP A N 1
ATOM 1916 C CA . TRP A 1 250 ? -0.311 -8.521 18.903 1.00 95.88 250 TRP A CA 1
ATOM 1917 C C . TRP A 1 250 ? -1.555 -7.922 19.579 1.00 95.88 250 TRP A C 1
ATOM 1919 O O . TRP A 1 250 ? -2.569 -8.599 19.748 1.00 95.88 250 TRP A O 1
ATOM 1929 N N . LYS A 1 251 ? -1.524 -6.618 19.884 1.00 95.31 251 LYS A N 1
ATOM 1930 C CA . LYS A 1 251 ? -2.668 -5.852 20.411 1.00 95.31 251 LYS A CA 1
ATOM 1931 C C . LYS A 1 251 ? -3.738 -5.509 19.366 1.00 95.31 251 LYS A C 1
ATOM 1933 O O . LYS A 1 251 ? -4.724 -4.858 19.706 1.00 95.31 251 LYS A O 1
ATOM 1938 N N . GLY A 1 252 ? -3.561 -5.905 18.106 1.00 92.94 252 GLY A N 1
ATOM 1939 C CA . GLY A 1 252 ? -4.460 -5.552 17.009 1.00 92.94 252 GLY A CA 1
ATOM 1940 C C . GLY A 1 252 ? -4.433 -4.064 16.646 1.00 92.94 252 GLY A C 1
ATOM 1941 O O . GLY A 1 252 ? -5.395 -3.572 16.061 1.00 92.94 252 GLY A O 1
ATOM 1942 N N . ARG A 1 253 ? -3.370 -3.335 17.000 1.00 95.00 253 ARG A N 1
ATOM 1943 C CA . ARG A 1 253 ? -3.122 -1.930 16.639 1.00 95.00 253 ARG A CA 1
ATOM 1944 C C . ARG A 1 253 ? -2.335 -1.867 15.330 1.00 95.00 253 ARG A C 1
ATOM 1946 O O . ARG A 1 253 ? -1.146 -1.563 15.316 1.00 95.00 253 ARG A O 1
ATOM 1953 N N . LEU A 1 254 ? -2.981 -2.277 14.244 1.00 93.94 254 LEU A N 1
ATOM 1954 C CA . LEU A 1 254 ? -2.333 -2.572 12.964 1.00 93.94 254 LEU A CA 1
ATOM 1955 C C . LEU A 1 254 ? -1.836 -1.330 12.235 1.00 93.94 254 LEU A C 1
ATOM 1957 O O . LEU A 1 254 ? -0.785 -1.392 11.601 1.00 93.94 254 LEU A O 1
ATOM 1961 N N . GLY A 1 255 ? -2.547 -0.208 12.354 1.00 90.75 255 GLY A N 1
ATOM 1962 C CA . GLY A 1 255 ? -2.092 1.054 11.789 1.00 90.75 255 GLY A CA 1
ATOM 1963 C C . GLY A 1 255 ? -0.793 1.471 12.458 1.00 90.75 255 GLY A C 1
ATOM 1964 O O . GLY A 1 255 ? 0.230 1.590 11.793 1.00 90.75 255 GLY A O 1
ATOM 1965 N N . TRP A 1 256 ? -0.799 1.546 13.791 1.00 91.69 256 TRP A N 1
ATOM 1966 C CA . TRP A 1 256 ? 0.389 1.890 14.580 1.00 91.69 256 TRP A CA 1
ATOM 1967 C C . TRP A 1 256 ? 1.544 0.907 14.391 1.00 91.69 256 TRP A C 1
ATOM 1969 O O . TRP A 1 256 ? 2.695 1.327 14.289 1.00 91.69 256 TRP A O 1
ATOM 1979 N N . ALA A 1 257 ? 1.252 -0.392 14.312 1.00 93.25 257 ALA A N 1
ATOM 1980 C CA . ALA A 1 257 ? 2.263 -1.405 14.050 1.00 93.25 257 ALA A CA 1
ATOM 1981 C C . ALA A 1 257 ? 2.947 -1.181 12.696 1.00 93.25 257 ALA A C 1
ATOM 1983 O O . ALA A 1 257 ? 4.168 -1.263 12.611 1.00 93.25 257 ALA A O 1
ATOM 1984 N N . SER A 1 258 ? 2.171 -0.839 11.662 1.00 90.94 258 SER A N 1
ATOM 1985 C CA . SER A 1 258 ? 2.679 -0.534 10.318 1.00 90.94 258 SER A CA 1
ATOM 1986 C C . SER A 1 258 ? 3.608 0.682 10.316 1.00 90.94 258 SER A C 1
ATOM 1988 O O . SER A 1 258 ? 4.620 0.676 9.618 1.00 90.94 258 SER A O 1
ATOM 1990 N N . LEU A 1 259 ? 3.309 1.693 11.140 1.00 87.69 259 LEU A N 1
ATOM 1991 C CA . LEU A 1 259 ? 4.181 2.860 11.325 1.00 87.69 259 LEU A CA 1
ATOM 1992 C C . LEU A 1 259 ? 5.490 2.486 12.021 1.00 87.69 259 LEU A C 1
ATOM 1994 O O . LEU A 1 259 ? 6.561 2.912 11.594 1.00 87.69 259 LEU A O 1
ATOM 1998 N N . ALA A 1 260 ? 5.409 1.663 13.069 1.00 89.69 260 ALA A N 1
ATOM 1999 C CA . ALA A 1 260 ? 6.574 1.242 13.841 1.00 89.69 260 ALA A CA 1
ATOM 2000 C C . ALA A 1 260 ? 7.584 0.441 12.999 1.00 89.69 260 ALA A C 1
ATOM 2002 O O . ALA A 1 260 ? 8.790 0.591 13.187 1.00 89.69 260 ALA A O 1
ATOM 2003 N N . VAL A 1 261 ? 7.108 -0.369 12.045 1.00 88.88 261 VAL A N 1
ATOM 2004 C CA . VAL A 1 261 ? 7.969 -1.196 11.178 1.00 88.88 261 VAL A CA 1
ATOM 2005 C C . VAL A 1 261 ? 8.437 -0.496 9.897 1.00 88.88 261 VAL A C 1
ATOM 2007 O O . VAL A 1 261 ? 9.193 -1.085 9.128 1.00 88.88 261 VAL A O 1
ATOM 2010 N N . SER A 1 262 ? 7.983 0.731 9.621 1.00 83.75 262 SER A N 1
ATOM 2011 C CA . SER A 1 262 ? 8.280 1.428 8.363 1.00 83.75 262 SER A CA 1
ATOM 2012 C C . SER A 1 262 ? 8.553 2.924 8.569 1.00 83.75 262 SER A C 1
ATOM 2014 O O . SER A 1 262 ? 7.810 3.755 8.043 1.00 83.75 262 SER A O 1
ATOM 2016 N N . PRO A 1 263 ? 9.636 3.301 9.277 1.00 69.25 263 PRO A N 1
ATOM 2017 C CA . PRO A 1 263 ? 9.869 4.670 9.723 1.00 69.25 263 PRO A CA 1
ATOM 2018 C C . PRO A 1 263 ? 10.334 5.648 8.625 1.00 69.25 263 PRO A C 1
ATOM 2020 O O . PRO A 1 263 ? 10.651 6.783 8.949 1.00 69.25 263 PRO A O 1
ATOM 2023 N N . TYR A 1 264 ? 10.326 5.304 7.338 1.00 64.69 264 TYR A N 1
ATOM 2024 C CA . TYR A 1 264 ? 10.747 6.207 6.250 1.00 64.69 264 TYR A CA 1
ATOM 2025 C C . TYR A 1 264 ? 9.590 6.814 5.434 1.00 64.69 264 TYR A C 1
ATOM 2027 O O . TYR A 1 264 ? 9.831 7.613 4.535 1.00 64.69 264 TYR A O 1
ATOM 2035 N N . LEU A 1 265 ? 8.334 6.474 5.743 1.00 61.25 265 LEU A N 1
ATOM 2036 C CA . LEU A 1 265 ? 7.159 6.844 4.942 1.00 61.25 265 LEU A CA 1
ATOM 2037 C C . LEU A 1 265 ? 6.252 7.850 5.657 1.00 61.25 265 LEU A C 1
ATOM 2039 O O . LEU A 1 265 ? 5.039 7.658 5.714 1.00 61.25 265 LEU A O 1
ATOM 2043 N N . LEU A 1 266 ? 6.841 8.936 6.170 1.00 62.91 266 LEU A N 1
ATOM 2044 C CA . LEU A 1 266 ? 6.119 9.994 6.893 1.00 62.91 266 LEU A CA 1
ATOM 2045 C C . LEU A 1 266 ? 4.798 10.440 6.235 1.00 62.91 266 LEU A C 1
ATOM 2047 O O . LEU A 1 266 ? 3.811 10.565 6.961 1.00 62.91 266 LEU A O 1
ATOM 2051 N N . PRO A 1 267 ? 4.736 10.623 4.897 1.00 64.75 267 PRO A N 1
ATOM 2052 C CA . PRO A 1 267 ? 3.487 10.919 4.199 1.00 64.75 267 PRO A CA 1
ATOM 2053 C C . PRO A 1 267 ? 2.404 9.879 4.507 1.00 64.75 267 PRO A C 1
ATOM 2055 O O . PRO A 1 267 ? 1.347 10.193 5.047 1.00 64.75 267 PRO A O 1
ATOM 2058 N N . TYR A 1 268 ? 2.705 8.606 4.266 1.00 68.69 268 TYR A N 1
ATOM 2059 C CA . TYR A 1 268 ? 1.766 7.490 4.363 1.00 68.69 268 TYR A CA 1
ATOM 2060 C C . TYR A 1 268 ? 1.346 7.135 5.794 1.00 68.69 268 TYR A C 1
ATOM 2062 O O . TYR A 1 268 ? 0.466 6.291 5.983 1.00 68.69 268 TYR A O 1
ATOM 2070 N N . TYR A 1 269 ? 1.925 7.778 6.813 1.00 70.00 269 TYR A N 1
ATOM 2071 C CA . TYR A 1 269 ? 1.604 7.479 8.206 1.00 70.00 269 TYR A CA 1
ATOM 2072 C C . TYR A 1 269 ? 0.164 7.782 8.576 1.00 70.00 269 TYR A C 1
ATOM 2074 O O . TYR A 1 269 ? -0.454 7.030 9.331 1.00 70.00 269 TYR A O 1
ATOM 2082 N N . LEU A 1 270 ? -0.386 8.853 8.007 1.00 71.00 270 LEU A N 1
ATOM 2083 C CA . LEU A 1 270 ? -1.776 9.214 8.241 1.00 71.00 270 LEU A CA 1
ATOM 2084 C C . LEU A 1 270 ? -2.720 8.164 7.652 1.00 71.00 270 LEU A C 1
ATOM 2086 O O . LEU A 1 270 ? -3.648 7.754 8.341 1.00 71.00 270 LEU A O 1
ATOM 2090 N N . LEU A 1 271 ? -2.435 7.670 6.440 1.00 74.94 271 LEU A N 1
ATOM 2091 C CA . LEU A 1 271 ? -3.235 6.639 5.773 1.00 74.94 271 LEU A CA 1
ATOM 2092 C C . LEU A 1 271 ? -3.209 5.301 6.515 1.00 74.94 271 LEU A C 1
ATOM 2094 O O . LEU A 1 271 ? -4.261 4.711 6.752 1.00 74.94 271 LEU A O 1
ATOM 2098 N N . MET A 1 272 ? -2.031 4.827 6.931 1.00 79.69 272 MET A N 1
ATOM 2099 C CA . MET A 1 272 ? -1.937 3.553 7.653 1.00 79.69 272 MET A CA 1
ATOM 2100 C C . MET A 1 272 ? -2.572 3.639 9.042 1.00 79.69 272 MET A C 1
ATOM 2102 O O . MET A 1 272 ? -3.203 2.680 9.483 1.00 79.69 272 MET A O 1
ATOM 2106 N N . GLY A 1 273 ? -2.507 4.801 9.702 1.00 80.50 273 GLY A N 1
ATOM 2107 C CA . GLY A 1 273 ? -3.259 5.065 10.930 1.00 80.50 273 GLY A CA 1
ATOM 2108 C C . GLY A 1 273 ? -4.772 4.862 10.771 1.00 80.50 273 GLY A C 1
ATOM 2109 O O . GLY A 1 273 ? -5.440 4.473 11.730 1.00 80.50 273 GLY A O 1
ATOM 2110 N N . LEU A 1 274 ? -5.321 5.023 9.561 1.00 82.75 274 LEU A N 1
ATOM 2111 C CA . LEU A 1 274 ? -6.745 4.800 9.303 1.00 82.75 274 LEU A CA 1
ATOM 2112 C C . LEU A 1 274 ? -7.166 3.331 9.415 1.00 82.75 274 LEU A C 1
ATOM 2114 O O . LEU A 1 274 ? -8.351 3.062 9.625 1.00 82.75 274 LEU A O 1
ATOM 2118 N N . LEU A 1 275 ? -6.227 2.379 9.361 1.00 85.25 275 LEU A N 1
ATOM 2119 C CA . LEU A 1 275 ? -6.520 0.971 9.651 1.00 85.25 275 LEU A CA 1
ATOM 2120 C C . LEU A 1 275 ? -7.041 0.770 11.082 1.00 85.25 275 LEU A C 1
ATOM 2122 O O . LEU A 1 275 ? -7.750 -0.199 11.339 1.00 85.25 275 LEU A O 1
ATOM 2126 N N . GLU A 1 276 ? -6.761 1.694 12.007 1.00 89.31 276 GLU A N 1
ATOM 2127 C CA . GLU A 1 276 ? -7.353 1.675 13.351 1.00 89.31 276 GLU A CA 1
ATOM 2128 C C . GLU A 1 276 ? -8.863 1.958 13.346 1.00 89.31 276 GLU A C 1
ATOM 2130 O O . GLU A 1 276 ? -9.559 1.584 14.288 1.00 89.31 276 GLU A O 1
ATOM 2135 N N . LEU A 1 277 ? -9.374 2.615 12.301 1.00 84.75 277 LEU A N 1
ATOM 2136 C CA . LEU A 1 277 ? -10.792 2.955 12.138 1.00 84.75 277 LEU A CA 1
ATOM 2137 C C . LEU A 1 277 ? -11.565 1.887 11.350 1.00 84.75 277 LEU A C 1
ATOM 2139 O O . LEU A 1 277 ? -12.806 1.905 11.326 1.00 84.75 277 LEU A O 1
ATOM 2143 N N . ALA A 1 278 ? -10.852 0.975 10.684 1.00 85.12 278 ALA A N 1
ATOM 2144 C CA . ALA A 1 278 ? -11.457 -0.099 9.914 1.00 85.12 278 ALA A CA 1
ATOM 2145 C C . ALA A 1 278 ? -12.209 -1.066 10.850 1.00 85.12 278 ALA A C 1
ATOM 2147 O O . ALA A 1 278 ? -11.698 -1.417 11.917 1.00 85.12 278 ALA A O 1
ATOM 2148 N N . PRO A 1 279 ? -13.427 -1.505 10.482 1.00 81.19 279 PRO A N 1
ATOM 2149 C CA . PRO A 1 279 ? -14.172 -2.438 11.308 1.00 81.19 279 PRO A CA 1
ATOM 2150 C C . PRO A 1 279 ? -13.498 -3.810 11.248 1.00 81.19 279 PRO A C 1
ATOM 2152 O O . PRO A 1 279 ? -13.162 -4.293 10.165 1.00 81.19 279 PRO A O 1
ATOM 2155 N N . LYS A 1 280 ? -13.317 -4.454 12.402 1.00 89.50 280 LYS A N 1
ATOM 2156 C CA . LYS A 1 280 ? -12.739 -5.798 12.471 1.00 89.50 280 LYS A CA 1
ATOM 2157 C C . LYS A 1 280 ? -13.849 -6.823 12.620 1.00 89.50 280 LYS A C 1
ATOM 2159 O O . LYS A 1 280 ? -14.752 -6.669 13.439 1.00 89.50 280 LYS A O 1
ATOM 2164 N N . ARG A 1 281 ? -13.742 -7.927 11.879 1.00 86.69 281 ARG A N 1
ATOM 2165 C CA . ARG A 1 281 ? -14.660 -9.075 11.995 1.00 86.69 281 ARG A CA 1
ATOM 2166 C C . ARG A 1 281 ? -14.811 -9.580 13.438 1.00 86.69 281 ARG A C 1
ATOM 2168 O O . ARG A 1 281 ? -15.875 -10.067 13.809 1.00 86.69 281 ARG A O 1
ATOM 2175 N N . GLU A 1 282 ? -13.744 -9.505 14.232 1.00 83.94 282 GLU A N 1
ATOM 2176 C CA . GLU A 1 282 ? -13.744 -9.943 15.634 1.00 83.94 282 GLU A CA 1
ATOM 2177 C C . GLU A 1 282 ? -14.653 -9.079 16.512 1.00 83.94 282 GLU A C 1
ATOM 2179 O O . GLU A 1 282 ? -15.387 -9.629 17.331 1.00 83.94 282 GLU A O 1
ATOM 2184 N N . ASP A 1 283 ? -14.663 -7.764 16.287 1.00 82.00 283 ASP A N 1
ATOM 2185 C CA . ASP A 1 283 ? -15.515 -6.828 17.025 1.00 82.00 283 ASP A CA 1
ATOM 2186 C C . ASP A 1 283 ? -16.992 -7.139 16.740 1.00 82.00 283 ASP A C 1
ATOM 2188 O O . ASP A 1 283 ? -17.774 -7.346 17.663 1.00 82.00 283 ASP A O 1
ATOM 2192 N N . ALA A 1 284 ? -17.343 -7.349 15.465 1.00 78.94 284 ALA A N 1
ATOM 2193 C CA . ALA A 1 284 ? -18.702 -7.721 15.064 1.00 78.94 284 ALA A CA 1
ATOM 2194 C C . ALA A 1 284 ? -19.169 -9.064 15.664 1.00 78.94 284 ALA A C 1
ATOM 2196 O O . ALA A 1 284 ? -20.329 -9.209 16.047 1.00 78.94 284 ALA A O 1
ATOM 2197 N N . ARG A 1 285 ? -18.275 -10.060 15.767 1.00 82.94 285 ARG A N 1
ATOM 2198 C CA . ARG A 1 285 ? -18.589 -11.349 16.415 1.00 82.94 285 ARG A CA 1
ATOM 2199 C C . ARG A 1 285 ? -18.800 -11.199 17.919 1.00 82.94 285 ARG A C 1
ATOM 2201 O O . ARG A 1 285 ? -19.698 -11.834 18.466 1.00 82.94 285 ARG A O 1
ATOM 2208 N N . ARG A 1 286 ? -17.975 -10.383 18.579 1.00 85.00 286 ARG A N 1
ATOM 2209 C CA . ARG A 1 286 ? -18.094 -10.107 20.012 1.00 85.00 286 ARG A CA 1
ATOM 2210 C C . ARG A 1 286 ? -19.414 -9.404 20.320 1.00 85.00 286 ARG A C 1
ATOM 2212 O O . ARG A 1 286 ? -20.121 -9.844 21.221 1.00 85.00 286 ARG A O 1
ATOM 2219 N N . ASP A 1 287 ? -19.772 -8.394 19.537 1.00 83.19 287 ASP A N 1
ATOM 2220 C CA . ASP A 1 287 ? -21.028 -7.659 19.703 1.00 83.19 287 ASP A CA 1
ATOM 2221 C C . ASP A 1 287 ? -22.246 -8.572 19.492 1.00 83.19 287 ASP A C 1
ATOM 2223 O O . ASP A 1 287 ? -23.180 -8.544 20.290 1.00 83.19 287 ASP A O 1
ATOM 2227 N N . ALA A 1 288 ? -22.201 -9.465 18.495 1.00 83.00 288 ALA A N 1
ATOM 2228 C CA . ALA A 1 288 ? -23.260 -10.451 18.270 1.00 83.00 288 ALA A CA 1
ATOM 2229 C C . ALA A 1 288 ? -23.428 -11.436 19.442 1.00 83.00 288 ALA A C 1
ATOM 2231 O O . ALA A 1 288 ? -24.549 -11.827 19.750 1.00 83.00 288 ALA A O 1
ATOM 2232 N N . SER A 1 289 ? -22.338 -11.816 20.120 1.00 87.50 289 SER A N 1
ATOM 2233 C CA . SER A 1 289 ? -22.397 -12.727 21.277 1.00 87.50 289 SER A CA 1
ATOM 2234 C C . SER A 1 289 ? -22.947 -12.087 22.557 1.00 87.50 289 SER A C 1
ATOM 2236 O O . SER A 1 289 ? -23.314 -12.802 23.485 1.00 87.50 289 SER A O 1
ATOM 2238 N N . LEU A 1 290 ? -22.993 -10.752 22.622 1.00 85.19 290 LEU A N 1
ATOM 2239 C CA . LEU A 1 290 ? -23.493 -10.003 23.777 1.00 85.19 290 LEU A CA 1
ATOM 2240 C C . LEU A 1 290 ? -24.993 -9.709 23.705 1.00 85.19 290 LEU A C 1
ATOM 2242 O O . LEU A 1 290 ? -25.566 -9.298 24.711 1.00 85.19 290 LEU A O 1
ATOM 2246 N N . VAL A 1 291 ? -25.634 -9.917 22.552 1.00 82.25 291 VAL A N 1
ATOM 2247 C CA . VAL A 1 291 ? -27.094 -9.864 22.444 1.00 82.25 291 VAL A CA 1
ATOM 2248 C C . VAL A 1 291 ? -27.630 -11.124 23.126 1.00 82.25 291 VAL A C 1
ATOM 2250 O O . VAL A 1 291 ? -27.397 -12.216 22.603 1.00 82.25 291 VAL A O 1
ATOM 2253 N N . PRO A 1 292 ? -28.313 -11.027 24.288 1.00 77.75 292 PRO A N 1
ATOM 2254 C CA . PRO A 1 292 ? -28.907 -12.194 24.916 1.00 77.75 292 PRO A CA 1
ATOM 2255 C C . PRO A 1 292 ? -29.866 -12.788 23.894 1.00 77.75 292 PRO A C 1
ATOM 2257 O O . PRO A 1 292 ? -30.810 -12.116 23.474 1.00 77.75 292 PRO A O 1
ATOM 2260 N N . THR A 1 293 ? -29.614 -14.020 23.455 1.00 74.75 293 THR A N 1
ATOM 2261 C CA . THR A 1 293 ? -30.617 -14.805 22.743 1.00 74.75 293 THR A CA 1
ATOM 2262 C C . THR A 1 293 ? -31.763 -14.952 23.725 1.00 74.75 293 THR A C 1
ATOM 2264 O O . THR A 1 293 ? -31.688 -15.786 24.628 1.00 74.75 293 THR A O 1
ATOM 2267 N N . GLY A 1 294 ? -32.736 -14.038 23.645 1.00 71.31 294 GLY A N 1
ATOM 2268 C CA . GLY A 1 294 ? -33.884 -14.010 24.532 1.00 71.31 294 GLY A CA 1
ATOM 2269 C C . GLY A 1 294 ? -34.408 -15.429 24.630 1.00 71.31 294 GLY A C 1
ATOM 2270 O O . GLY A 1 294 ? -34.635 -16.067 23.599 1.00 71.31 294 GLY A O 1
ATOM 2271 N N . ALA A 1 295 ? -34.476 -15.939 25.863 1.00 61.69 295 ALA A N 1
ATOM 2272 C CA . ALA A 1 295 ? -35.030 -17.251 26.137 1.00 61.69 295 ALA A CA 1
ATOM 2273 C C . ALA A 1 295 ? -36.334 -17.375 25.337 1.00 61.69 295 ALA A C 1
ATOM 2275 O O . ALA A 1 295 ? -37.104 -16.409 25.354 1.00 61.69 295 ALA A O 1
ATOM 2276 N N . PRO A 1 296 ? -36.551 -18.478 24.593 1.00 66.31 296 PRO A N 1
ATOM 2277 C CA . PRO A 1 296 ? -37.748 -18.646 23.787 1.00 66.31 296 PRO A CA 1
ATOM 2278 C C . PRO A 1 296 ? -38.944 -18.383 24.693 1.00 66.31 296 PRO A C 1
ATOM 2280 O O . PRO A 1 296 ? -39.197 -19.138 25.632 1.00 66.31 296 PRO A O 1
ATOM 2283 N N . GLY A 1 297 ? -39.592 -17.239 24.469 1.00 62.84 297 GLY A N 1
ATOM 2284 C CA . GLY A 1 297 ? -40.745 -16.824 25.236 1.00 62.84 297 GLY A CA 1
ATOM 2285 C C . GLY A 1 297 ? -41.766 -17.933 25.112 1.00 62.84 297 GLY A C 1
ATOM 2286 O O . GLY A 1 297 ? -42.222 -18.233 24.009 1.00 62.84 297 GLY A O 1
ATOM 2287 N N . SER A 1 298 ? -42.059 -18.570 26.240 1.00 57.34 298 SER A N 1
ATOM 2288 C CA . SER A 1 298 ? -43.196 -19.449 26.425 1.00 57.34 298 SER A CA 1
ATOM 2289 C C . SER A 1 298 ? -44.430 -18.748 25.866 1.00 57.34 298 SER A C 1
ATOM 2291 O O . SER A 1 298 ? -44.968 -17.832 26.487 1.00 57.34 298 SER A O 1
ATOM 2293 N N . SER A 1 299 ? -44.840 -19.167 24.671 1.00 59.75 299 SER A N 1
ATOM 2294 C CA . SER A 1 299 ? -46.171 -18.933 24.134 1.00 59.75 299 SER A CA 1
ATOM 2295 C C . SER A 1 299 ? -47.135 -19.680 25.045 1.00 59.75 299 SER A C 1
ATOM 2297 O O . SER A 1 299 ? -47.441 -20.847 24.815 1.00 59.75 299 SER A O 1
ATOM 2299 N N . THR A 1 300 ? -47.555 -19.033 26.125 1.00 63.03 300 THR A N 1
ATOM 2300 C CA . THR A 1 300 ? -48.727 -19.460 26.879 1.00 63.03 300 THR A CA 1
ATOM 2301 C C . THR A 1 300 ? -49.944 -19.134 26.024 1.00 63.03 300 THR A C 1
ATOM 2303 O O . THR A 1 300 ? -50.288 -17.960 25.865 1.00 63.03 300 THR A O 1
ATOM 2306 N N . ALA A 1 301 ? -50.512 -20.180 25.428 1.00 68.81 301 ALA A N 1
ATOM 2307 C CA . ALA A 1 301 ? -51.919 -20.231 25.058 1.00 68.81 301 ALA A CA 1
ATOM 2308 C C . ALA A 1 301 ? -52.744 -20.601 26.297 1.00 68.81 301 ALA A C 1
ATOM 2310 O O . ALA A 1 301 ? -52.197 -21.340 27.152 1.00 68.81 301 ALA A O 1
#